Protein AF-A0A397UEL7-F1 (afdb_monomer)

Mean predicted aligned error: 18.17 Å

Radius of gyration: 29.89 Å; Cα contacts (8 Å, |Δi|>4): 246; chains: 1; bounding box: 76×55×69 Å

Structure (mmCIF, N/CA/C/O backbone):
data_AF-A0A397UEL7-F1
#
_entry.id   AF-A0A397UEL7-F1
#
loop_
_atom_site.group_PDB
_atom_site.id
_atom_site.type_symbol
_atom_site.label_atom_id
_atom_site.label_alt_id
_atom_site.label_comp_id
_atom_site.label_asym_id
_atom_site.label_entity_id
_atom_site.label_seq_id
_atom_site.pdbx_PDB_ins_code
_atom_site.Cartn_x
_atom_site.Cartn_y
_atom_site.Cartn_z
_atom_site.occupancy
_atom_site.B_iso_or_equiv
_atom_site.auth_seq_id
_atom_site.auth_comp_id
_atom_site.auth_asym_id
_atom_site.auth_atom_id
_atom_site.pdbx_PDB_model_num
ATOM 1 N N . MET A 1 1 ? -36.908 32.212 -8.612 1.00 53.31 1 MET A N 1
ATOM 2 C CA . MET A 1 1 ? -36.584 32.272 -7.166 1.00 53.31 1 MET A CA 1
ATOM 3 C C . MET A 1 1 ? -37.363 31.170 -6.455 1.00 53.31 1 MET A C 1
ATOM 5 O O . MET A 1 1 ? -38.475 30.898 -6.882 1.00 53.31 1 MET A O 1
ATOM 9 N N . SER A 1 2 ? -36.790 30.491 -5.453 1.00 69.12 2 SER A N 1
ATOM 10 C CA . SER A 1 2 ? -37.386 29.275 -4.862 1.00 69.12 2 SER A CA 1
ATOM 11 C C . SER A 1 2 ? -38.625 29.588 -4.007 1.00 69.12 2 SER A C 1
ATOM 13 O O . SER A 1 2 ? -38.490 30.018 -2.863 1.00 69.12 2 SER A O 1
ATOM 15 N N . ALA A 1 3 ? -39.825 29.363 -4.553 1.00 80.75 3 ALA A N 1
ATOM 16 C CA . ALA A 1 3 ? -41.094 29.542 -3.837 1.00 80.75 3 ALA A CA 1
ATOM 17 C C . ALA A 1 3 ? -41.226 28.604 -2.620 1.00 80.75 3 ALA A C 1
ATOM 19 O O . ALA A 1 3 ? -41.819 28.971 -1.612 1.00 80.75 3 ALA A O 1
ATOM 20 N N . ILE A 1 4 ? -40.619 27.415 -2.692 1.00 83.81 4 ILE A N 1
ATOM 21 C CA . ILE A 1 4 ? -40.612 26.406 -1.621 1.00 83.81 4 ILE A CA 1
ATOM 22 C C . ILE A 1 4 ? -39.905 26.944 -0.371 1.00 83.81 4 ILE A C 1
ATOM 24 O O . ILE A 1 4 ? -40.403 26.812 0.740 1.00 83.81 4 ILE A O 1
ATOM 28 N N . THR A 1 5 ? -38.767 27.616 -0.555 1.00 86.31 5 THR A N 1
ATOM 29 C CA . THR A 1 5 ? -37.969 28.177 0.544 1.00 86.31 5 THR A CA 1
ATOM 30 C C . THR A 1 5 ? -38.734 29.253 1.308 1.00 86.31 5 THR A C 1
ATOM 32 O O . THR A 1 5 ? -38.705 29.264 2.532 1.00 86.31 5 THR A O 1
ATOM 35 N N . THR A 1 6 ? -39.436 30.139 0.599 1.00 87.38 6 THR A N 1
ATOM 36 C CA . THR A 1 6 ? -40.240 31.194 1.229 1.00 87.38 6 THR A CA 1
ATOM 37 C C . THR A 1 6 ? -41.432 30.610 1.988 1.00 87.38 6 THR A C 1
ATOM 39 O O . THR A 1 6 ? -41.650 31.002 3.128 1.00 87.38 6 THR A O 1
ATOM 42 N N . LYS A 1 7 ? -42.107 29.592 1.436 1.00 89.44 7 LYS A N 1
ATOM 43 C CA . LYS A 1 7 ? -43.200 28.893 2.131 1.00 89.44 7 LYS A CA 1
ATOM 44 C C . LYS A 1 7 ? -42.759 28.248 3.445 1.00 89.44 7 LYS A C 1
ATOM 46 O O . LYS A 1 7 ? -43.476 28.358 4.428 1.00 89.44 7 LYS A O 1
ATOM 51 N N . ILE A 1 8 ? -41.596 27.591 3.476 1.00 88.06 8 ILE A N 1
ATOM 52 C CA . ILE A 1 8 ? -41.073 26.974 4.709 1.00 88.06 8 ILE A CA 1
ATOM 53 C C . ILE A 1 8 ? -40.752 28.054 5.752 1.00 88.06 8 ILE A C 1
ATOM 55 O O . ILE A 1 8 ? -41.093 27.907 6.922 1.00 88.06 8 ILE A O 1
ATOM 59 N N . VAL A 1 9 ? -40.134 29.159 5.327 1.00 89.06 9 VAL A N 1
ATOM 60 C CA . VAL A 1 9 ? -39.790 30.276 6.218 1.00 89.06 9 VAL A CA 1
ATOM 61 C C . VAL A 1 9 ? -41.036 30.921 6.824 1.00 89.06 9 VAL A C 1
ATOM 63 O O . VAL A 1 9 ? -41.053 31.165 8.025 1.00 89.06 9 VAL A O 1
ATOM 66 N N . GLU A 1 10 ? -42.084 31.145 6.032 1.00 88.50 10 GLU A N 1
ATOM 67 C CA . GLU A 1 10 ? -43.359 31.690 6.514 1.00 88.50 10 GLU A CA 1
ATOM 68 C C . GLU A 1 10 ? -44.107 30.690 7.405 1.00 88.50 10 GLU A C 1
ATOM 70 O O . GLU A 1 10 ? -44.559 31.056 8.485 1.00 88.50 10 GLU A O 1
ATOM 75 N N . LYS A 1 11 ? -44.168 29.410 7.008 1.00 90.56 11 LYS A N 1
ATOM 76 C CA . LYS A 1 11 ? -44.830 28.332 7.767 1.00 90.56 11 LYS A CA 1
ATOM 77 C C . LYS A 1 11 ? -44.303 28.220 9.200 1.00 90.56 11 LYS A C 1
ATOM 79 O O . LYS A 1 11 ? -45.089 27.999 10.115 1.00 90.56 11 LYS A O 1
ATOM 84 N N . TYR A 1 12 ? -42.993 28.373 9.387 1.00 87.44 12 TYR A N 1
ATOM 85 C CA . TYR A 1 12 ? -42.337 28.237 10.691 1.00 87.44 12 TYR A CA 1
ATOM 86 C C . TYR A 1 12 ? -41.888 29.578 11.298 1.00 87.44 12 TYR A C 1
ATOM 88 O O . TYR A 1 12 ? -41.149 29.583 12.279 1.00 87.44 12 TYR A O 1
ATOM 96 N N . ASN A 1 13 ? -42.319 30.717 10.736 1.00 87.50 13 ASN A N 1
ATOM 97 C CA . ASN A 1 13 ? -41.930 32.066 11.174 1.00 87.50 13 ASN A CA 1
ATOM 98 C C . ASN A 1 13 ? -40.408 32.248 11.358 1.00 87.50 13 ASN A C 1
ATOM 100 O O . ASN A 1 13 ? -39.944 32.897 12.301 1.00 87.50 13 ASN A O 1
ATOM 104 N N . LEU A 1 14 ? -39.613 31.666 10.457 1.00 90.00 14 LEU A N 1
ATOM 105 C CA . LEU A 1 14 ? -38.156 31.704 10.547 1.00 90.00 14 LEU A CA 1
ATOM 106 C C . LEU A 1 14 ? -37.645 33.113 10.241 1.00 90.00 14 LEU A C 1
ATOM 108 O O . LEU A 1 14 ? -38.051 33.756 9.274 1.00 90.00 14 LEU A O 1
ATOM 112 N N . SER A 1 15 ? -36.692 33.586 11.037 1.00 86.69 15 SER A N 1
ATOM 113 C CA . SER A 1 15 ? -36.114 34.921 10.881 1.00 86.69 15 SER A CA 1
ATOM 114 C C . SER A 1 15 ? -34.595 34.876 10.937 1.00 86.69 15 SER A C 1
ATOM 116 O O . SER A 1 15 ? -34.016 34.065 11.659 1.00 86.69 15 SER A O 1
ATOM 118 N N . SER A 1 16 ? -33.936 35.811 10.250 1.00 85.38 16 SER A N 1
ATOM 119 C CA . SER A 1 16 ? -32.483 35.996 10.334 1.00 85.38 16 SER A CA 1
ATOM 120 C C . SER A 1 16 ? -31.997 36.394 11.733 1.00 85.38 16 SER A C 1
ATOM 122 O O . SER A 1 16 ? -30.805 36.300 12.011 1.00 85.38 16 SER A O 1
ATOM 124 N N . LYS A 1 17 ? -32.907 36.789 12.635 1.00 82.31 17 LYS A N 1
ATOM 125 C CA . LYS A 1 17 ? -32.610 37.056 14.050 1.00 82.31 17 LYS A CA 1
ATOM 126 C C . LYS A 1 17 ? -32.547 35.793 14.924 1.00 82.31 17 LYS A C 1
ATOM 128 O O . LYS A 1 17 ? -32.080 35.889 16.053 1.00 82.31 17 LYS A O 1
ATOM 133 N N . MET A 1 18 ? -33.018 34.638 14.443 1.00 83.69 18 MET A N 1
ATOM 134 C CA . MET A 1 18 ? -33.002 33.388 15.215 1.00 83.69 18 MET A CA 1
ATOM 135 C C . MET A 1 18 ? -31.588 32.811 15.351 1.00 83.69 18 MET A C 1
ATOM 137 O O . MET A 1 18 ? -30.758 32.910 14.440 1.00 83.69 18 MET A O 1
ATOM 141 N N . GLY A 1 19 ? -31.332 32.170 16.492 1.00 80.31 19 GLY A N 1
ATOM 142 C CA . GLY A 1 19 ? -30.073 31.488 16.759 1.00 80.31 19 GLY A CA 1
ATOM 143 C C . GLY A 1 19 ? -29.862 30.283 15.841 1.00 80.31 19 GLY A C 1
ATOM 144 O O . GLY A 1 19 ? -30.804 29.640 15.381 1.00 80.31 19 GLY A O 1
ATOM 145 N N . ILE A 1 20 ? -28.597 29.946 15.587 1.00 76.94 20 ILE A N 1
ATOM 146 C CA . ILE A 1 20 ? -28.224 28.812 14.727 1.00 76.94 20 ILE A CA 1
ATOM 147 C C . ILE A 1 20 ? -28.778 27.479 15.265 1.00 76.94 20 ILE A C 1
ATOM 149 O O . ILE A 1 20 ? -29.204 26.633 14.481 1.00 76.94 20 ILE A O 1
ATOM 153 N N . SER A 1 21 ? -28.798 27.305 16.591 1.00 76.69 21 SER A N 1
ATOM 154 C CA . SER A 1 21 ? -29.325 26.098 17.241 1.00 76.69 21 SER A CA 1
ATOM 155 C C . SER A 1 21 ? -30.816 25.903 16.959 1.00 76.69 21 SER A C 1
ATOM 157 O O . SER A 1 21 ? -31.225 24.804 16.592 1.00 76.69 21 SER A O 1
ATOM 159 N N . ASP A 1 22 ? -31.607 26.972 17.042 1.00 77.81 22 ASP A N 1
ATOM 160 C CA . ASP A 1 22 ? -33.054 26.923 16.801 1.00 77.81 22 ASP A CA 1
ATOM 161 C C . ASP A 1 22 ? -33.351 26.654 15.323 1.00 77.81 22 ASP 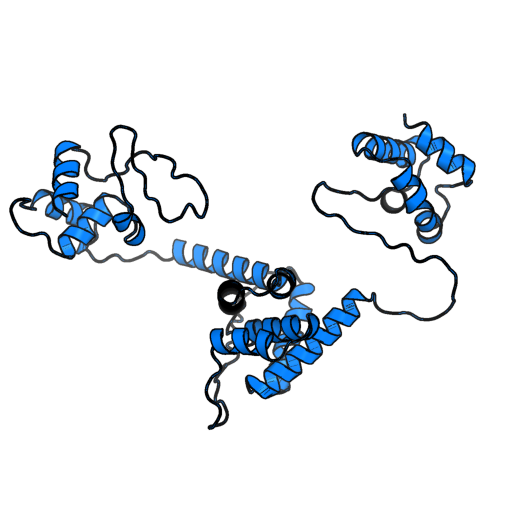A C 1
ATOM 163 O O . ASP A 1 22 ? -34.201 25.836 14.981 1.00 77.81 22 ASP A O 1
ATOM 167 N N . LEU A 1 23 ? -32.576 27.272 14.425 1.00 81.19 23 LEU A N 1
ATOM 168 C CA . LEU A 1 23 ? -32.692 27.043 12.984 1.00 81.19 23 LEU A CA 1
ATOM 169 C C . LEU A 1 23 ? -32.298 25.614 12.582 1.00 81.19 23 LEU A C 1
ATOM 171 O O . LEU A 1 23 ? -32.863 25.073 11.633 1.00 81.19 23 LEU A O 1
ATOM 175 N N . SER A 1 24 ? -31.369 24.978 13.302 1.00 80.81 24 SER A N 1
ATOM 176 C CA . SER A 1 24 ? -30.897 23.625 12.977 1.00 80.81 24 SER A CA 1
ATOM 177 C C . SER A 1 24 ? -31.995 22.559 13.031 1.00 80.81 24 SER A C 1
ATOM 179 O O . SER A 1 24 ? -31.919 21.578 12.288 1.00 80.81 24 SER A O 1
ATOM 181 N N . GLN A 1 25 ? -33.050 22.783 13.818 1.00 82.25 25 GLN A N 1
ATOM 182 C CA . GLN A 1 25 ? -34.187 21.867 13.944 1.00 82.25 25 GLN A CA 1
ATOM 183 C C . GLN A 1 25 ? -34.994 21.748 12.641 1.00 82.25 25 GLN A C 1
ATOM 185 O O . GLN A 1 25 ? -35.571 20.702 12.366 1.00 82.25 25 GLN A O 1
ATOM 190 N N . TYR A 1 26 ? -34.966 22.774 11.785 1.00 83.81 26 TYR A N 1
ATOM 191 C CA . TYR A 1 26 ? -35.721 22.807 10.526 1.00 83.81 26 TYR A CA 1
ATOM 192 C C . TYR A 1 26 ? -34.930 22.276 9.325 1.00 83.81 26 TYR A C 1
ATOM 194 O O . TYR A 1 26 ? -35.437 22.255 8.204 1.00 83.81 26 TYR A O 1
ATOM 202 N N . THR A 1 27 ? -33.687 21.832 9.536 1.00 83.56 27 THR A N 1
ATOM 203 C CA . THR A 1 27 ? -32.800 21.350 8.465 1.00 83.56 27 THR A CA 1
ATOM 204 C C . THR A 1 27 ? -33.427 20.201 7.672 1.00 83.56 27 THR A C 1
ATOM 206 O O . THR A 1 27 ? -33.357 20.192 6.442 1.00 83.56 27 THR A O 1
ATOM 209 N N . SER A 1 28 ? -34.068 19.250 8.357 1.00 79.75 28 SER A N 1
ATOM 210 C CA . SER A 1 28 ? -34.698 18.089 7.716 1.00 79.75 28 SER A CA 1
ATOM 211 C C . SER A 1 28 ? -35.827 18.498 6.767 1.00 79.75 28 SER A C 1
ATOM 213 O O . SER A 1 28 ? -35.863 18.020 5.638 1.00 79.75 28 SER A O 1
ATOM 215 N N . GLU A 1 29 ? -36.661 19.471 7.151 1.00 83.31 29 GLU A N 1
ATOM 216 C CA . GLU A 1 29 ? -37.753 19.971 6.302 1.00 83.31 29 GLU A CA 1
ATOM 217 C C . GLU A 1 29 ? -37.217 20.567 4.987 1.00 83.31 29 GLU A C 1
ATOM 219 O O . GLU A 1 29 ? -37.770 20.337 3.907 1.00 83.31 29 GLU A O 1
ATOM 224 N N . PHE A 1 30 ? -36.109 21.315 5.046 1.00 85.00 30 PHE A N 1
ATOM 225 C CA . PHE A 1 30 ? -35.471 21.844 3.840 1.00 85.00 30 PHE A CA 1
ATOM 226 C C . PHE A 1 30 ? -34.879 20.734 2.967 1.00 85.00 30 PHE A C 1
ATOM 228 O O . PHE A 1 30 ? -34.955 20.837 1.743 1.00 85.00 30 PHE A O 1
ATOM 235 N N . LEU A 1 31 ? -34.293 19.690 3.559 1.00 81.62 31 LEU A N 1
ATOM 236 C CA . LEU A 1 31 ? -33.699 18.577 2.814 1.00 81.62 31 LEU A CA 1
ATOM 237 C C . LEU A 1 31 ? -34.753 17.697 2.132 1.00 81.62 31 LEU A C 1
ATOM 239 O O . LEU A 1 31 ? -34.559 17.326 0.976 1.00 81.62 31 LEU A O 1
ATOM 243 N N . GLU A 1 32 ? -35.876 17.425 2.796 1.00 81.62 32 GLU A N 1
ATOM 244 C CA . GLU A 1 32 ? -36.988 16.655 2.225 1.00 81.62 32 GLU A CA 1
ATOM 245 C C . GLU A 1 32 ? -37.633 17.378 1.035 1.00 81.62 32 GLU A C 1
ATOM 247 O O . GLU A 1 32 ? -37.919 16.769 0.004 1.00 81.62 32 GLU A O 1
ATOM 252 N N . ASN A 1 33 ? -37.792 18.702 1.129 1.00 80.62 33 ASN A N 1
ATOM 253 C CA . ASN A 1 33 ? -38.421 19.499 0.074 1.00 8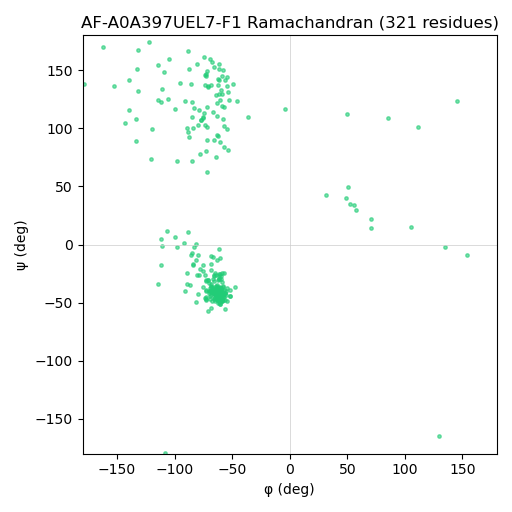0.62 33 ASN A CA 1
ATOM 254 C C . ASN A 1 33 ? -37.459 19.909 -1.063 1.00 80.62 33 ASN A C 1
ATOM 256 O O . ASN A 1 33 ? -37.906 20.319 -2.140 1.00 80.62 33 ASN A O 1
ATOM 260 N N . LEU A 1 34 ? -36.137 19.829 -0.856 1.00 81.38 34 LEU A N 1
ATOM 261 C CA . LEU A 1 34 ? -35.111 20.260 -1.816 1.00 81.38 34 LEU A CA 1
ATOM 262 C C . LEU A 1 34 ? -34.186 19.099 -2.212 1.00 81.38 34 LEU A C 1
ATOM 264 O O . LEU A 1 34 ? -33.005 19.058 -1.863 1.00 81.38 34 LEU A O 1
ATOM 268 N N . THR A 1 35 ? -34.717 18.186 -3.021 1.00 72.62 35 THR A N 1
ATOM 269 C CA . THR A 1 35 ? -34.007 16.978 -3.476 1.00 72.62 35 THR A CA 1
ATOM 270 C C . THR A 1 35 ? -32.878 17.252 -4.485 1.00 72.62 35 THR A C 1
ATOM 272 O O . THR A 1 35 ? -31.859 16.563 -4.483 1.00 72.62 35 THR A O 1
ATOM 275 N N . ASP A 1 36 ? -32.997 18.294 -5.314 1.00 77.81 36 ASP A N 1
ATOM 276 C CA . ASP A 1 36 ? -32.026 18.643 -6.368 1.00 77.81 36 ASP A CA 1
ATOM 277 C C . ASP A 1 36 ? -31.004 19.706 -5.909 1.00 77.81 36 ASP A C 1
ATOM 279 O O . ASP A 1 36 ? -31.352 20.704 -5.272 1.00 77.81 36 ASP A O 1
ATOM 283 N N . ASP A 1 37 ? -29.732 19.534 -6.285 1.00 78.06 37 ASP A N 1
ATOM 284 C CA . ASP A 1 37 ? -28.633 20.450 -5.959 1.00 78.06 37 ASP A CA 1
ATOM 285 C C . ASP A 1 37 ? -28.832 21.846 -6.569 1.00 78.06 37 ASP A C 1
ATOM 287 O O . ASP A 1 37 ? -28.545 22.858 -5.923 1.00 78.06 37 ASP A O 1
ATOM 291 N N . LYS A 1 38 ? -29.421 21.938 -7.773 1.00 81.81 38 LYS A N 1
A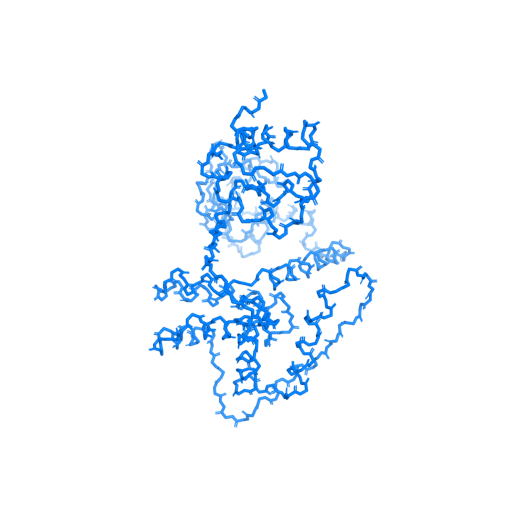TOM 292 C CA . LYS A 1 38 ? -29.770 23.241 -8.369 1.00 81.81 38 LYS A CA 1
ATOM 293 C C . LYS A 1 38 ? -30.824 23.968 -7.533 1.00 81.81 38 LYS A C 1
ATOM 295 O O . LYS A 1 38 ? -30.682 25.167 -7.277 1.00 81.81 38 LYS A O 1
ATOM 300 N N . LYS A 1 39 ? -31.843 23.245 -7.051 1.00 83.81 39 LYS A N 1
ATOM 301 C CA . LYS A 1 39 ? -32.884 23.788 -6.162 1.00 83.81 39 LYS A CA 1
ATOM 302 C C . LYS A 1 39 ? -32.302 24.207 -4.813 1.00 83.81 39 LYS A C 1
ATOM 304 O O . LYS A 1 39 ? -32.611 25.301 -4.344 1.00 83.81 39 LYS A O 1
ATOM 309 N N . ARG A 1 40 ? -31.394 23.412 -4.233 1.00 84.62 40 ARG A N 1
ATOM 310 C CA . ARG A 1 40 ? -30.671 23.760 -2.997 1.00 84.62 40 ARG A CA 1
ATOM 311 C C . ARG A 1 40 ? -29.836 25.027 -3.165 1.00 84.62 40 ARG A C 1
ATOM 313 O O . ARG A 1 40 ? -29.949 25.939 -2.351 1.00 84.62 40 ARG A O 1
ATOM 320 N N . ASN A 1 41 ? -29.071 25.156 -4.247 1.00 86.62 41 ASN A N 1
ATOM 321 C CA . ASN A 1 41 ? -28.286 26.366 -4.514 1.00 86.62 41 ASN A CA 1
ATOM 322 C C . ASN A 1 41 ? -29.172 27.606 -4.716 1.00 86.62 41 ASN A C 1
ATOM 324 O O . ASN A 1 41 ? -28.853 28.686 -4.212 1.00 86.62 41 ASN A O 1
ATOM 328 N N . GLN A 1 42 ? -30.316 27.460 -5.390 1.00 88.06 42 GLN A N 1
ATOM 329 C CA . GLN A 1 42 ? -31.280 28.549 -5.544 1.00 88.06 42 GLN A CA 1
ATOM 330 C C . GLN A 1 42 ? -31.937 28.939 -4.209 1.00 88.06 42 GLN A C 1
ATOM 332 O O . GLN A 1 42 ? -32.107 30.128 -3.935 1.00 88.06 42 GLN A O 1
ATOM 337 N N . ALA A 1 43 ? -32.270 27.962 -3.366 1.00 89.44 43 ALA A N 1
ATOM 338 C CA . ALA A 1 43 ? -32.800 28.176 -2.023 1.00 89.44 43 ALA A CA 1
ATOM 339 C C . ALA A 1 43 ? -31.790 28.896 -1.116 1.00 89.44 43 ALA A C 1
ATOM 341 O O . ALA A 1 43 ? -32.145 29.868 -0.454 1.00 89.44 43 ALA A O 1
ATOM 342 N N . ARG A 1 44 ? -30.510 28.501 -1.163 1.00 90.38 44 ARG A N 1
ATOM 343 C CA . ARG A 1 44 ? -29.420 29.168 -0.430 1.00 90.38 44 ARG A CA 1
ATOM 344 C C . ARG A 1 44 ? -29.271 30.635 -0.826 1.00 90.38 44 ARG A C 1
ATOM 346 O O . ARG A 1 44 ? -29.153 31.485 0.052 1.00 90.38 44 ARG A O 1
ATOM 353 N N . ARG A 1 45 ? -29.316 30.940 -2.130 1.00 89.50 45 ARG A N 1
ATOM 354 C CA . ARG A 1 45 ? -29.322 32.331 -2.620 1.00 89.50 45 ARG A CA 1
ATOM 355 C C . ARG A 1 45 ? -30.552 33.085 -2.125 1.00 89.50 45 ARG A C 1
ATOM 357 O O . ARG A 1 45 ? -30.432 34.215 -1.677 1.00 89.50 45 ARG A O 1
ATOM 364 N N . ARG A 1 46 ? -31.733 32.455 -2.118 1.00 89.50 46 ARG A N 1
ATOM 365 C CA . ARG A 1 46 ? -32.956 33.108 -1.625 1.00 89.50 46 ARG A CA 1
ATOM 366 C C . ARG A 1 46 ? -32.898 33.417 -0.126 1.00 89.50 46 ARG A C 1
ATOM 368 O O . ARG A 1 46 ? -33.307 34.510 0.254 1.00 89.50 46 ARG A O 1
ATOM 375 N N . LEU A 1 47 ? -32.379 32.506 0.698 1.00 90.12 47 LEU A N 1
ATOM 376 C CA . LEU A 1 47 ? -32.208 32.739 2.136 1.00 90.12 47 LEU A CA 1
ATOM 377 C C . LEU A 1 47 ? -31.204 33.866 2.411 1.00 90.12 47 LEU A C 1
ATOM 379 O O . LEU A 1 47 ? -31.483 34.740 3.226 1.00 90.12 47 LEU A O 1
ATOM 383 N N . ARG A 1 48 ? -30.072 33.879 1.699 1.00 90.44 48 ARG A N 1
ATOM 384 C CA . ARG A 1 48 ? -29.028 34.897 1.870 1.00 90.44 48 ARG A CA 1
ATOM 385 C C . ARG A 1 48 ? -29.458 36.264 1.343 1.00 90.44 48 ARG A C 1
ATOM 387 O O . ARG A 1 48 ? -29.474 37.237 2.086 1.00 90.44 48 ARG A O 1
ATOM 394 N N . ASP A 1 49 ? -29.826 36.322 0.071 1.00 86.44 49 ASP A N 1
ATOM 395 C CA . ASP A 1 49 ? -29.977 37.584 -0.653 1.00 86.44 49 ASP A CA 1
ATOM 396 C C . ASP A 1 49 ? -31.402 38.137 -0.506 1.00 86.44 49 ASP A C 1
ATOM 398 O O . ASP A 1 49 ? -31.611 39.345 -0.447 1.00 86.44 49 ASP A O 1
ATOM 402 N N . GLY A 1 50 ? -32.401 37.250 -0.428 1.00 86.31 50 GLY A N 1
ATOM 403 C CA . GLY A 1 50 ? -33.812 37.629 -0.333 1.00 86.31 50 GLY A CA 1
ATOM 404 C C . GLY A 1 50 ? -34.325 37.790 1.095 1.00 86.31 50 GLY A C 1
ATOM 405 O O . GLY A 1 50 ? -35.102 38.701 1.358 1.00 86.31 50 GLY A O 1
ATOM 406 N N . LEU A 1 51 ? -33.911 36.903 2.004 1.00 86.50 51 LEU A N 1
ATOM 407 C CA . LEU A 1 51 ? -34.411 36.844 3.385 1.00 86.50 51 LEU A CA 1
ATOM 408 C C . LEU A 1 51 ? -33.355 37.245 4.431 1.00 86.50 51 LEU A C 1
ATOM 410 O O . LEU A 1 51 ? -33.623 37.197 5.628 1.00 86.50 51 LEU A O 1
ATOM 414 N N . LYS A 1 52 ? -32.175 37.688 3.976 1.00 90.44 52 LYS A N 1
ATOM 415 C CA . LYS A 1 52 ? -31.095 38.261 4.795 1.00 90.44 52 LYS A CA 1
ATOM 416 C C . LYS A 1 52 ? -30.574 37.343 5.911 1.00 90.44 52 LYS A C 1
ATOM 418 O O . LYS A 1 52 ? -30.122 37.833 6.943 1.00 90.44 52 LYS A O 1
ATOM 423 N N . PHE A 1 53 ? -30.620 36.025 5.722 1.00 89.50 53 PHE A N 1
ATOM 424 C CA . PHE A 1 53 ? -29.962 35.072 6.622 1.00 89.50 53 PHE A CA 1
ATOM 425 C C . PHE A 1 53 ? -28.440 35.097 6.426 1.00 89.50 53 PHE A C 1
ATOM 427 O O . PHE A 1 53 ? -27.942 35.254 5.307 1.00 89.50 53 PHE A O 1
ATOM 434 N N . SER A 1 54 ? -27.689 34.891 7.509 1.00 88.38 54 SER A N 1
ATOM 435 C CA . SER A 1 54 ? -26.229 34.809 7.461 1.00 88.38 54 SER A CA 1
ATOM 436 C C . SER A 1 54 ? -25.763 33.554 6.716 1.00 88.38 54 SER A C 1
ATOM 438 O O . SER A 1 54 ? -26.470 32.549 6.620 1.00 88.38 54 SER A O 1
ATOM 440 N N . SER A 1 55 ? -24.534 33.570 6.194 1.00 83.50 55 SER A N 1
ATOM 441 C CA . SER A 1 55 ? -23.975 32.400 5.501 1.00 83.50 55 SER A CA 1
ATOM 442 C C . SER A 1 55 ? -23.898 31.150 6.386 1.00 83.50 55 SER A C 1
ATOM 444 O O . SER A 1 55 ? -24.022 30.041 5.863 1.00 83.50 55 SER A O 1
ATOM 446 N N . GLU A 1 56 ? -23.736 31.327 7.697 1.00 80.44 56 GLU A N 1
ATOM 447 C CA . GLU A 1 56 ? -23.712 30.245 8.684 1.00 80.44 56 GLU A CA 1
ATOM 448 C C . GLU A 1 56 ? -25.112 29.669 8.909 1.00 80.44 56 GLU A C 1
ATOM 450 O O . GLU A 1 56 ? -25.295 28.457 8.806 1.00 80.44 56 GLU A O 1
ATOM 455 N N . GLN A 1 57 ? -26.121 30.530 9.084 1.00 85.44 57 GLN A N 1
ATOM 456 C CA . GLN A 1 57 ? -27.525 30.117 9.197 1.00 85.44 57 GLN A CA 1
ATOM 457 C C . GLN A 1 57 ? -27.987 29.361 7.943 1.00 85.44 57 GLN A C 1
ATOM 459 O O . GLN A 1 57 ? -28.607 28.303 8.036 1.00 85.44 57 GLN A O 1
ATOM 464 N N . VAL A 1 58 ? -27.615 29.847 6.754 1.00 87.31 58 VAL A N 1
ATOM 465 C CA . VAL A 1 58 ? -27.901 29.166 5.481 1.00 87.31 58 VAL A CA 1
ATOM 466 C C . VAL A 1 58 ? -27.178 27.822 5.381 1.00 87.31 58 VAL A C 1
ATOM 468 O O . VAL A 1 58 ? -27.719 26.874 4.816 1.00 87.31 58 VAL A O 1
ATOM 471 N N . GLY A 1 59 ? -25.950 27.728 5.897 1.00 82.31 59 GLY A N 1
ATOM 472 C CA . GLY A 1 59 ? -25.180 26.484 5.925 1.00 82.31 59 GLY A CA 1
ATOM 473 C C . GLY A 1 59 ? -25.789 25.415 6.829 1.00 82.31 59 GLY A C 1
ATOM 474 O O . GLY A 1 59 ? -25.637 24.232 6.534 1.00 82.31 59 GLY A O 1
ATOM 475 N N . VAL A 1 60 ? -26.493 25.838 7.878 1.00 84.50 60 VAL A N 1
ATOM 476 C CA . VAL A 1 60 ? -27.190 24.958 8.817 1.00 84.50 60 VAL A CA 1
ATOM 477 C C . VAL A 1 60 ? -28.535 24.517 8.253 1.00 84.50 60 VAL A C 1
ATOM 479 O O . VAL A 1 60 ? -28.758 23.319 8.152 1.00 84.50 60 VAL A O 1
ATOM 482 N N . LEU A 1 61 ? -29.362 25.449 7.766 1.00 86.00 61 LEU A N 1
ATOM 483 C CA . LEU A 1 61 ? -30.663 25.130 7.161 1.00 86.00 61 LEU A CA 1
ATOM 484 C C . LEU A 1 61 ? -30.542 24.282 5.889 1.00 86.00 61 L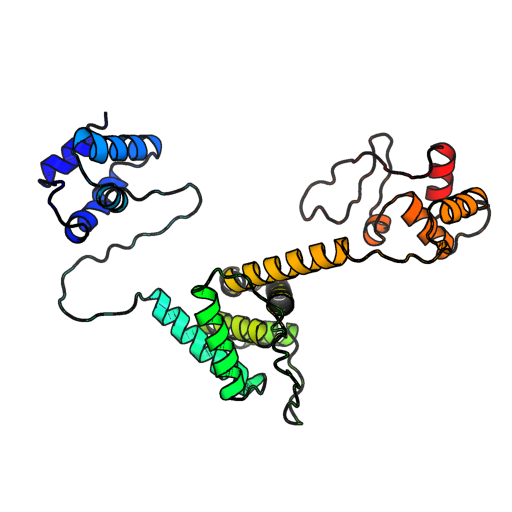EU A C 1
ATOM 486 O O . LEU A 1 61 ? -31.363 23.406 5.642 1.00 86.00 61 LEU A O 1
ATOM 490 N N . ILE A 1 62 ? -29.533 24.552 5.055 1.00 87.62 62 ILE A N 1
ATOM 491 C CA . ILE A 1 62 ? -29.295 23.819 3.807 1.00 87.62 62 ILE A CA 1
ATOM 492 C C . ILE A 1 62 ? -27.807 23.463 3.728 1.00 87.62 62 ILE A C 1
ATOM 494 O O . ILE A 1 62 ? -27.026 24.231 3.162 1.00 87.62 62 ILE A O 1
ATOM 498 N N . PRO A 1 63 ? -27.372 22.311 4.263 1.00 79.62 63 PRO A N 1
ATOM 499 C CA . PRO A 1 63 ? -25.980 21.877 4.193 1.00 79.62 63 PRO A CA 1
ATOM 500 C C . PRO A 1 63 ? -25.500 21.647 2.752 1.00 79.62 63 PRO A C 1
ATOM 502 O O . PRO A 1 63 ? -26.225 21.131 1.900 1.00 79.62 63 PRO A O 1
ATOM 505 N N . ASN A 1 64 ? -24.245 22.003 2.458 1.00 67.19 64 ASN A N 1
ATOM 506 C CA . ASN A 1 64 ? -23.626 21.701 1.164 1.00 67.19 64 ASN A CA 1
ATOM 507 C C . ASN A 1 64 ? -23.297 20.207 1.074 1.00 67.19 64 ASN A C 1
ATOM 509 O O . ASN A 1 64 ? -22.285 19.751 1.609 1.00 67.19 64 ASN A O 1
ATOM 513 N N . GLN A 1 65 ? -24.116 19.450 0.351 1.00 61.78 65 GLN A N 1
ATOM 514 C CA . GLN A 1 65 ? -23.780 18.086 -0.035 1.00 61.78 65 GLN A CA 1
ATOM 515 C C . GLN A 1 65 ? -23.002 18.122 -1.354 1.00 61.78 65 GLN A C 1
ATOM 517 O O . GLN A 1 65 ? -23.579 18.133 -2.436 1.00 61.78 65 GLN A O 1
ATOM 522 N N . ARG A 1 66 ? -21.665 18.168 -1.280 1.00 44.94 66 ARG A N 1
ATOM 523 C CA . ARG A 1 66 ? -20.833 17.852 -2.451 1.00 44.94 66 ARG A CA 1
ATOM 524 C C . ARG A 1 66 ? -21.087 16.389 -2.816 1.00 44.94 66 ARG A C 1
ATOM 526 O O . ARG A 1 66 ? -20.873 15.518 -1.974 1.00 44.94 66 ARG A O 1
ATOM 533 N N . SER A 1 67 ? -21.528 16.155 -4.054 1.00 39.31 67 SER A N 1
ATOM 534 C CA . SER A 1 67 ? -21.610 14.838 -4.698 1.00 39.31 67 SER A CA 1
ATOM 535 C C . SER A 1 67 ? -20.423 13.965 -4.276 1.00 39.31 67 SER A C 1
ATOM 537 O O . SER A 1 67 ? -19.283 14.262 -4.637 1.00 39.31 67 SER A O 1
ATOM 539 N N . GLY A 1 68 ? -20.689 12.933 -3.468 1.00 38.25 68 GLY A N 1
ATOM 540 C CA . GLY A 1 68 ? -19.693 11.928 -3.088 1.00 38.25 68 GLY A CA 1
ATOM 541 C C . GLY A 1 68 ? -19.609 11.524 -1.612 1.00 38.25 68 GLY A C 1
ATOM 542 O O . GLY A 1 68 ? -18.810 10.645 -1.307 1.00 38.25 68 GLY A O 1
ATOM 543 N N . LYS A 1 69 ? -20.385 12.096 -0.679 1.00 37.59 69 LYS A N 1
ATOM 544 C CA . LYS A 1 69 ? -20.453 11.578 0.706 1.00 37.59 69 LYS A CA 1
ATOM 545 C C . LYS A 1 69 ? -21.866 11.687 1.276 1.00 37.59 69 LYS A C 1
ATOM 547 O O . LYS A 1 69 ? -22.271 12.765 1.705 1.00 37.59 69 LYS A O 1
ATOM 552 N N . ASN A 1 70 ? -22.572 10.559 1.343 1.00 33.91 70 ASN A N 1
ATOM 553 C CA . ASN A 1 70 ? -23.779 10.410 2.155 1.00 33.91 70 ASN A CA 1
ATOM 554 C C . ASN A 1 70 ? -23.385 10.589 3.628 1.00 33.91 70 ASN A C 1
ATOM 556 O O . ASN A 1 70 ? -22.917 9.657 4.277 1.00 33.91 70 ASN A O 1
ATOM 560 N N . LYS A 1 71 ? -23.506 11.810 4.155 1.00 39.44 71 LYS A N 1
ATOM 561 C CA . LYS A 1 71 ? -23.582 12.021 5.600 1.00 39.44 71 LYS A CA 1
ATOM 562 C C . LYS A 1 71 ? -25.039 11.806 5.984 1.00 39.44 71 LYS A C 1
ATOM 564 O O . LYS A 1 71 ? -25.855 12.697 5.779 1.00 39.44 71 LYS A O 1
ATOM 569 N N . THR A 1 72 ? -25.349 10.632 6.516 1.00 31.11 72 THR A N 1
ATOM 570 C CA . THR A 1 72 ? -26.574 10.392 7.280 1.00 31.11 72 THR A CA 1
ATOM 571 C C . THR A 1 72 ? -26.566 11.367 8.457 1.00 31.11 72 THR A C 1
ATOM 573 O O . THR A 1 72 ? -25.717 11.273 9.346 1.00 31.11 72 THR A O 1
ATOM 576 N N . ILE A 1 73 ? -27.433 12.377 8.410 1.00 33.84 73 ILE A N 1
ATOM 577 C CA . ILE A 1 73 ? -27.697 13.261 9.544 1.00 33.84 73 ILE A CA 1
ATOM 578 C C . ILE A 1 73 ? -28.811 12.569 10.325 1.00 33.84 73 ILE A C 1
ATOM 580 O O . ILE A 1 73 ? -29.972 12.667 9.948 1.00 33.84 73 ILE A O 1
ATOM 584 N N . ASN A 1 74 ? -28.459 11.825 11.373 1.00 34.03 74 ASN A N 1
ATOM 585 C CA . ASN A 1 74 ? -29.452 11.385 12.349 1.00 34.03 74 ASN A CA 1
ATOM 586 C C . ASN A 1 74 ? -29.768 12.591 13.238 1.00 34.03 74 ASN A C 1
ATOM 588 O O . ASN A 1 74 ? -28.922 13.003 14.035 1.00 34.03 74 ASN A O 1
ATOM 592 N N . LEU A 1 75 ? -30.953 13.177 13.065 1.00 33.91 75 LEU A N 1
ATOM 593 C CA . LEU A 1 75 ? -31.523 14.126 14.016 1.00 33.91 75 LEU A CA 1
ATOM 594 C C . LEU A 1 75 ? -32.236 13.290 15.089 1.00 33.91 75 LEU A C 1
ATOM 596 O O . LEU A 1 75 ? -33.224 12.627 14.791 1.00 33.91 75 LEU A O 1
ATOM 600 N N . VAL A 1 76 ? -31.696 13.256 16.309 1.00 35.50 76 VAL A N 1
ATOM 601 C CA . VAL A 1 76 ? -32.401 12.675 17.460 1.00 35.50 76 VAL A CA 1
ATOM 602 C C . VAL A 1 76 ? -33.337 13.747 18.006 1.00 35.50 76 VAL A C 1
ATOM 604 O O . VAL A 1 76 ? -32.898 14.822 18.413 1.00 35.50 76 VAL A O 1
ATOM 607 N N . GLU A 1 77 ? -34.626 13.445 17.951 1.00 33.47 77 GLU A N 1
ATOM 608 C CA . GLU A 1 77 ? -35.728 14.210 18.521 1.00 33.47 77 GLU A CA 1
ATOM 609 C C . GLU A 1 77 ? -35.745 14.050 20.054 1.00 33.47 77 GLU A C 1
ATOM 611 O O . GLU A 1 77 ? -35.575 12.944 20.564 1.00 33.47 77 GLU A O 1
ATOM 616 N N . GLY A 1 78 ? -35.973 15.145 20.791 1.00 30.09 78 GLY A N 1
ATOM 617 C CA . GLY A 1 78 ? -36.469 15.085 22.173 1.00 30.09 78 GLY A CA 1
ATOM 618 C C . GLY A 1 78 ? -35.513 15.519 23.293 1.00 30.09 78 GLY A C 1
ATOM 619 O O . GLY A 1 78 ? -34.671 14.763 23.761 1.00 30.09 78 GLY A O 1
ATOM 620 N N . ASN A 1 79 ? -35.736 16.751 23.760 1.00 40.03 79 ASN A N 1
ATOM 621 C CA . ASN A 1 79 ? -35.408 17.355 25.059 1.00 40.03 79 ASN A CA 1
ATOM 622 C C . ASN A 1 79 ? -34.782 16.462 26.149 1.00 40.03 79 ASN A C 1
ATOM 624 O O . ASN A 1 79 ? -35.491 15.675 26.765 1.00 40.03 79 ASN A O 1
ATOM 628 N N . CYS A 1 80 ? -33.540 16.765 26.553 1.00 28.67 80 CYS A N 1
ATOM 629 C CA . CYS A 1 80 ? -33.121 16.716 27.960 1.00 28.67 80 CYS A CA 1
ATOM 630 C C . CYS A 1 80 ? -31.971 17.691 28.249 1.00 28.67 80 CYS A C 1
ATOM 632 O O . CYS A 1 80 ? -31.019 17.831 27.484 1.00 28.67 80 CYS A O 1
ATOM 634 N N . ARG A 1 81 ? -32.098 18.391 29.379 1.00 36.88 81 ARG A N 1
ATOM 635 C CA . ARG A 1 81 ? -31.073 19.260 29.956 1.00 36.88 81 ARG A CA 1
ATOM 636 C C . ARG A 1 81 ? -29.929 18.407 30.532 1.00 36.88 81 ARG A C 1
ATOM 638 O O . ARG A 1 81 ? -30.180 17.365 31.121 1.00 36.88 81 ARG A O 1
ATOM 645 N N . ILE A 1 82 ? -28.727 18.990 30.485 1.00 33.50 82 ILE A N 1
ATOM 646 C CA . ILE A 1 82 ? -27.478 18.643 31.196 1.00 33.50 82 ILE A CA 1
ATOM 647 C C . ILE A 1 82 ? -26.588 17.573 30.537 1.00 33.50 82 ILE A C 1
ATOM 649 O O . ILE A 1 82 ? -26.867 16.384 30.587 1.00 33.50 82 ILE A O 1
ATOM 653 N N . ALA A 1 83 ? -25.448 18.048 30.018 1.00 29.48 83 ALA A N 1
ATOM 654 C CA . ALA A 1 83 ? -24.074 17.562 30.235 1.00 29.48 83 ALA A CA 1
ATOM 655 C C . ALA A 1 83 ? -23.254 17.719 28.946 1.00 29.48 83 ALA A C 1
ATOM 657 O O . ALA A 1 83 ? -23.615 17.200 27.891 1.00 29.48 83 ALA A O 1
ATOM 658 N N . ILE A 1 84 ? -22.132 18.437 29.039 1.00 44.31 84 ILE A N 1
ATOM 659 C CA . ILE A 1 84 ? -21.148 18.596 27.963 1.00 44.31 84 ILE A CA 1
ATOM 660 C C . ILE A 1 84 ? -20.581 17.206 27.646 1.00 44.31 84 ILE A C 1
ATOM 662 O O . ILE A 1 84 ? -19.650 16.738 28.296 1.00 44.31 84 ILE A O 1
ATOM 666 N N . THR A 1 85 ? -21.163 16.514 26.672 1.00 34.31 85 THR A N 1
ATOM 667 C CA . THR A 1 85 ? -20.675 15.222 26.194 1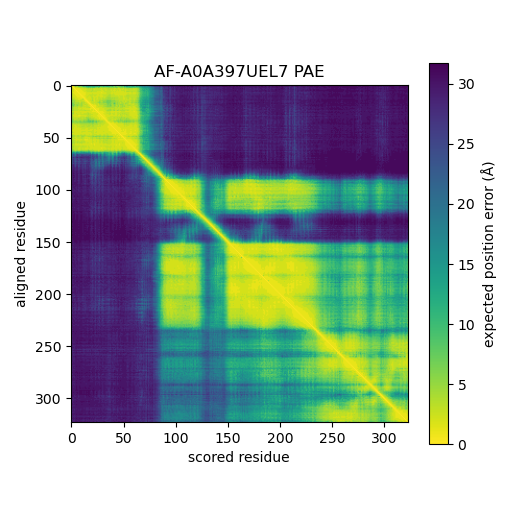.00 34.31 85 THR A CA 1
ATOM 668 C C . THR A 1 85 ? -19.877 15.474 24.923 1.00 34.31 85 THR A C 1
ATOM 670 O O . THR A 1 85 ? -20.387 15.997 23.931 1.00 34.31 85 THR A O 1
ATOM 673 N N . LYS A 1 86 ? -18.574 15.164 24.962 1.00 38.44 86 LYS A N 1
ATOM 674 C CA . LYS A 1 86 ? -17.728 15.155 23.762 1.00 38.44 86 LYS A CA 1
ATOM 675 C C . LYS A 1 86 ? -18.460 14.348 22.667 1.00 38.44 86 LYS A C 1
ATOM 677 O O . LYS A 1 86 ? -19.022 13.299 22.987 1.00 38.44 86 LYS A O 1
ATOM 682 N N . PRO A 1 87 ? -18.473 14.788 21.395 1.00 41.97 87 PRO A N 1
ATOM 683 C CA . PRO A 1 87 ? -19.229 14.108 20.343 1.00 41.97 87 PRO A CA 1
ATOM 684 C C . PRO A 1 87 ? -18.838 12.626 20.258 1.00 41.97 87 PRO A C 1
ATOM 686 O O . PRO A 1 87 ? -17.650 12.315 20.282 1.00 41.97 87 PRO A O 1
ATOM 689 N N . LEU A 1 88 ? -19.812 11.719 20.126 1.00 47.72 88 LEU A N 1
ATOM 690 C CA . LEU A 1 88 ? -19.646 10.254 20.217 1.00 47.72 88 LEU A CA 1
ATOM 691 C C . LEU A 1 88 ? -18.461 9.691 19.399 1.00 47.72 88 LEU A C 1
ATOM 693 O O . LEU A 1 88 ? -17.728 8.833 19.882 1.00 47.72 88 LEU A O 1
ATOM 697 N N . LYS A 1 89 ? -18.189 10.252 18.211 1.00 54.91 89 LYS A N 1
ATOM 698 C CA . LYS A 1 89 ? -17.025 9.891 17.374 1.00 54.91 89 LYS A CA 1
ATOM 699 C C . LYS A 1 89 ? -15.677 10.142 18.059 1.00 54.91 89 LYS A C 1
ATOM 701 O O . LYS A 1 89 ? -14.751 9.359 17.900 1.00 54.91 89 LYS A O 1
ATOM 706 N N . SER A 1 90 ? -15.568 11.211 18.844 1.00 62.69 90 SER A N 1
ATOM 707 C CA . SER A 1 90 ? -14.350 11.520 19.601 1.00 62.69 90 SER A CA 1
ATOM 708 C C . SER A 1 90 ? -14.123 10.553 20.766 1.00 62.69 90 SER A C 1
ATOM 710 O O . SER A 1 90 ? -12.970 10.258 21.073 1.00 62.69 90 SER A O 1
ATOM 712 N N . LEU A 1 91 ? -15.200 10.019 21.358 1.00 71.12 91 LEU A N 1
ATOM 713 C CA . LEU A 1 91 ? -15.130 9.014 22.420 1.00 71.12 91 LEU A CA 1
ATOM 714 C C . LEU A 1 91 ? -14.710 7.651 21.863 1.00 71.12 91 LEU A C 1
ATOM 716 O O . LEU A 1 91 ? -13.827 7.009 22.420 1.00 71.12 91 LEU A O 1
ATOM 720 N N . GLU A 1 92 ? -15.285 7.224 20.737 1.00 74.75 92 GLU A N 1
ATOM 721 C CA . GLU A 1 92 ? -14.872 5.984 20.067 1.00 74.75 92 GLU A CA 1
ATOM 722 C C . GLU A 1 92 ? -13.402 6.030 19.651 1.00 74.75 92 GLU A C 1
ATOM 724 O O . GLU A 1 92 ? -12.658 5.078 19.886 1.00 74.75 92 GLU A O 1
ATOM 729 N N . GLU A 1 93 ? -12.955 7.154 19.089 1.00 79.94 93 GLU A N 1
ATOM 730 C CA . GLU A 1 93 ? -11.546 7.356 18.775 1.00 79.94 93 GLU A CA 1
ATOM 731 C C . GLU A 1 93 ? -10.660 7.365 20.027 1.00 79.94 93 GLU A C 1
ATOM 733 O O . GLU A 1 93 ? -9.549 6.848 19.985 1.00 79.94 93 GLU A O 1
ATOM 738 N N . GLU A 1 94 ? -11.120 7.936 21.143 1.00 82.12 94 GLU A N 1
ATOM 739 C CA . GLU A 1 94 ? -10.393 7.924 22.417 1.00 82.12 94 GLU A CA 1
ATOM 740 C C . GLU A 1 94 ? -10.248 6.494 22.952 1.00 82.12 94 GLU A C 1
ATOM 742 O O . GLU A 1 94 ? -9.140 6.089 23.289 1.00 82.12 94 GLU A O 1
ATOM 747 N N . ILE A 1 95 ? -11.304 5.679 22.886 1.00 84.00 95 ILE A N 1
ATOM 748 C CA . ILE A 1 95 ? -11.254 4.257 23.260 1.00 84.00 95 ILE A CA 1
ATOM 749 C C . ILE A 1 95 ? -10.289 3.478 22.356 1.00 84.00 95 ILE A C 1
ATOM 751 O O . ILE A 1 95 ? -9.502 2.668 22.844 1.00 84.00 95 ILE A O 1
ATOM 755 N N . VAL A 1 96 ? -10.320 3.717 21.041 1.00 87.94 96 VAL A N 1
ATOM 756 C CA . VAL A 1 96 ? -9.374 3.095 20.097 1.00 87.94 96 VAL A CA 1
ATOM 757 C C . VAL A 1 96 ? -7.937 3.494 20.429 1.00 87.94 96 VAL A C 1
ATOM 759 O O . VAL A 1 96 ? -7.056 2.636 20.410 1.00 87.94 96 VAL A O 1
ATOM 762 N N . ARG A 1 97 ? -7.696 4.769 20.759 1.00 87.69 97 ARG A N 1
ATOM 763 C CA . ARG A 1 97 ? -6.371 5.264 21.154 1.00 87.69 97 ARG A CA 1
ATOM 764 C C . ARG A 1 97 ? -5.885 4.590 22.433 1.00 87.69 97 ARG A C 1
ATOM 766 O O . ARG A 1 97 ? -4.781 4.059 22.423 1.00 87.69 97 ARG A O 1
ATOM 773 N N . GLU A 1 98 ? -6.696 4.546 23.488 1.00 86.88 98 GLU A N 1
ATOM 774 C CA . GLU A 1 98 ? -6.316 3.885 24.746 1.00 86.88 98 GLU A CA 1
ATOM 775 C C . GLU A 1 98 ? -6.043 2.393 24.550 1.00 86.88 98 GLU A C 1
ATOM 777 O O . GLU A 1 98 ? -5.059 1.854 25.053 1.00 86.88 98 GLU A O 1
ATOM 782 N N . LYS A 1 99 ? -6.847 1.725 23.723 1.00 88.88 99 LYS A N 1
ATOM 783 C CA . LYS A 1 99 ? -6.613 0.323 23.389 1.00 88.88 99 LYS A CA 1
ATOM 784 C C . LYS A 1 99 ? -5.327 0.117 22.587 1.00 88.88 99 LYS A C 1
ATOM 786 O O . LYS A 1 99 ? -4.586 -0.824 22.850 1.00 88.88 99 LYS A O 1
ATOM 791 N N . ALA A 1 100 ? -5.021 1.011 21.649 1.00 89.50 100 ALA A N 1
ATOM 792 C CA . ALA A 1 100 ? -3.767 0.969 20.904 1.00 89.50 100 ALA A CA 1
ATOM 793 C C . ALA A 1 100 ? -2.546 1.175 21.817 1.00 89.50 100 ALA A C 1
ATOM 795 O O . ALA A 1 100 ? -1.540 0.496 21.627 1.00 89.50 100 ALA A O 1
ATOM 796 N N . LYS A 1 101 ? -2.639 2.040 22.840 1.00 90.62 101 LYS A N 1
ATOM 797 C CA . LYS A 1 101 ? -1.586 2.193 23.860 1.00 90.62 101 LYS A CA 1
ATOM 798 C C . LYS A 1 101 ? -1.311 0.881 24.593 1.00 90.62 101 LYS A C 1
ATOM 800 O O . LYS A 1 101 ? -0.160 0.464 24.668 1.00 90.62 101 LYS A O 1
ATOM 805 N N . GLN A 1 102 ? -2.363 0.202 25.056 1.00 88.75 102 GLN A N 1
ATOM 806 C CA . GLN A 1 102 ? -2.232 -1.096 25.727 1.00 88.75 102 GLN A CA 1
ATOM 807 C C . GLN A 1 102 ? -1.591 -2.145 24.810 1.00 88.75 102 GLN A C 1
ATOM 809 O O . GLN A 1 102 ? -0.737 -2.911 25.244 1.00 88.75 102 GLN A O 1
ATOM 814 N N . ILE A 1 103 ? -1.959 -2.166 23.525 1.00 89.75 103 ILE A N 1
ATOM 815 C CA . ILE A 1 103 ? -1.364 -3.084 22.544 1.00 89.75 103 ILE A CA 1
ATOM 816 C C . ILE A 1 103 ? 0.129 -2.778 22.340 1.00 89.75 103 ILE A C 1
ATOM 818 O O . ILE A 1 103 ? 0.938 -3.705 22.304 1.00 89.75 103 ILE A O 1
ATOM 822 N N . LEU A 1 104 ? 0.510 -1.499 22.239 1.00 87.56 104 LEU A N 1
ATOM 823 C CA . LEU A 1 104 ? 1.912 -1.079 22.112 1.00 87.56 104 LEU A CA 1
ATOM 824 C C . LEU A 1 104 ? 2.762 -1.537 23.303 1.00 87.56 104 LEU A C 1
ATOM 826 O O . LEU A 1 104 ? 3.860 -2.049 23.097 1.00 87.56 104 LEU A O 1
ATOM 830 N N . GLN A 1 105 ? 2.243 -1.416 24.523 1.00 87.62 105 GLN A N 1
ATOM 831 C CA . GLN A 1 105 ? 2.938 -1.874 25.729 1.00 87.62 105 GLN A CA 1
ATOM 832 C C . GLN A 1 105 ? 3.030 -3.400 25.776 1.00 87.62 105 GLN A C 1
ATOM 834 O O . GLN A 1 105 ? 4.119 -3.963 25.845 1.00 87.62 105 GLN A O 1
ATOM 839 N N . ASN A 1 106 ? 1.885 -4.077 25.670 1.00 87.50 106 ASN A N 1
ATOM 840 C CA . ASN A 1 106 ? 1.793 -5.510 25.938 1.00 87.50 106 ASN A CA 1
ATOM 841 C C . ASN A 1 106 ? 2.435 -6.374 24.851 1.00 87.50 106 ASN A C 1
ATOM 843 O O . ASN A 1 106 ? 2.899 -7.469 25.149 1.00 87.50 106 ASN A O 1
ATOM 847 N N . ARG A 1 107 ? 2.423 -5.922 23.590 1.00 85.06 107 ARG A N 1
ATOM 848 C CA . ARG A 1 107 ? 2.885 -6.740 22.455 1.00 85.06 107 ARG A CA 1
ATOM 849 C C . ARG A 1 107 ? 4.118 -6.216 21.759 1.00 85.06 107 ARG A C 1
ATOM 851 O O . ARG A 1 107 ? 4.915 -7.006 21.275 1.00 85.06 107 ARG A O 1
ATOM 858 N N . TYR A 1 108 ? 4.262 -4.900 21.687 1.00 83.50 108 TYR A N 1
ATOM 859 C CA . TYR A 1 108 ? 5.418 -4.294 21.039 1.00 83.50 108 TYR A CA 1
ATOM 860 C C . TYR A 1 108 ? 6.499 -3.874 22.045 1.00 83.50 108 TYR A C 1
ATOM 862 O O . TYR A 1 108 ? 7.551 -3.400 21.627 1.00 83.50 108 TYR A O 1
ATOM 870 N N . GLY A 1 109 ? 6.256 -4.053 23.350 1.00 82.94 109 GLY A N 1
ATOM 871 C CA . GLY A 1 109 ? 7.230 -3.790 24.409 1.00 82.94 109 GLY A CA 1
ATOM 872 C C . GLY A 1 109 ? 7.534 -2.308 24.630 1.00 82.94 109 GLY A C 1
ATOM 873 O O . GLY A 1 109 ? 8.598 -1.984 25.151 1.00 82.94 109 GLY A O 1
ATOM 874 N N . PHE A 1 110 ? 6.642 -1.403 24.218 1.00 82.56 110 PHE A N 1
ATOM 875 C CA . PHE A 1 110 ? 6.849 0.032 24.415 1.00 82.56 110 PHE A CA 1
ATOM 876 C C . PHE A 1 110 ? 6.693 0.393 25.896 1.00 82.56 110 PHE A C 1
ATOM 878 O O . PHE A 1 110 ? 5.730 -0.023 26.541 1.00 82.56 110 PHE A O 1
ATOM 885 N N . SER A 1 111 ? 7.596 1.217 26.430 1.00 86.19 111 SER A N 1
ATOM 886 C CA . SER A 1 111 ? 7.421 1.791 27.768 1.00 86.19 111 SER A CA 1
ATOM 887 C C . SER A 1 111 ? 6.283 2.816 27.788 1.00 86.19 111 SER A C 1
ATOM 889 O O . SER A 1 111 ? 5.898 3.369 26.755 1.00 86.19 111 SER A O 1
ATOM 891 N N . GLU A 1 112 ? 5.742 3.108 28.972 1.00 84.75 112 GLU A N 1
ATOM 892 C CA . GLU A 1 112 ? 4.719 4.147 29.137 1.00 84.75 112 GLU A CA 1
ATOM 893 C C . GLU A 1 112 ? 5.188 5.512 28.609 1.00 84.75 112 GLU A C 1
ATOM 895 O O . GLU A 1 112 ? 4.451 6.169 27.872 1.00 84.75 112 GLU A O 1
ATOM 900 N N . ASP A 1 113 ? 6.443 5.883 28.867 1.00 84.00 113 ASP A N 1
ATOM 901 C CA . ASP A 1 113 ? 7.039 7.119 28.353 1.00 84.00 113 ASP A CA 1
ATOM 902 C C . ASP A 1 113 ? 7.111 7.141 26.821 1.00 84.00 113 ASP A C 1
ATOM 904 O O . ASP A 1 113 ? 6.765 8.144 26.192 1.00 84.00 113 ASP A O 1
ATOM 908 N N . GLN A 1 114 ? 7.508 6.024 26.198 1.00 83.38 114 GLN A N 1
ATOM 909 C CA . GLN A 1 114 ? 7.555 5.904 24.738 1.00 83.38 114 GLN A CA 1
ATOM 910 C C . GLN A 1 114 ? 6.158 6.031 24.122 1.00 83.38 114 GLN A C 1
ATOM 912 O O . GLN A 1 114 ? 5.978 6.735 23.126 1.00 83.38 114 GLN A O 1
ATOM 917 N N . VAL A 1 115 ? 5.155 5.390 24.725 1.00 84.62 115 VAL A N 1
ATOM 918 C CA . VAL A 1 115 ? 3.760 5.503 24.286 1.00 84.62 115 VAL A CA 1
ATOM 919 C C . VAL A 1 115 ? 3.257 6.938 24.450 1.00 84.62 115 VAL A C 1
ATOM 921 O O . VAL A 1 115 ? 2.691 7.506 23.516 1.00 84.62 115 VAL A O 1
ATOM 924 N N . ASN A 1 116 ? 3.498 7.574 25.593 1.00 82.62 116 ASN A N 1
ATOM 925 C CA . ASN A 1 116 ? 3.066 8.949 25.833 1.00 82.62 116 ASN A CA 1
ATOM 926 C C . ASN A 1 116 ? 3.717 9.937 24.854 1.00 82.62 116 ASN A C 1
ATOM 928 O O . ASN A 1 116 ? 3.029 10.822 24.334 1.00 82.62 116 ASN A O 1
ATOM 932 N N . ALA A 1 117 ? 4.997 9.751 24.524 1.00 81.19 117 ALA A N 1
ATOM 933 C CA . ALA A 1 117 ? 5.688 10.546 23.514 1.00 81.19 117 ALA A CA 1
ATOM 934 C C . ALA A 1 117 ? 5.035 10.412 22.124 1.00 81.19 117 ALA A C 1
ATOM 936 O O . ALA A 1 117 ? 4.723 11.430 21.500 1.00 81.19 117 ALA A O 1
ATOM 937 N N . LEU A 1 118 ? 4.743 9.184 21.671 1.00 82.19 118 LEU A N 1
ATOM 938 C CA . LEU A 1 118 ? 4.089 8.925 20.377 1.00 82.19 118 LEU A CA 1
ATOM 939 C C . LEU A 1 118 ? 2.749 9.661 20.243 1.00 82.19 118 LEU A C 1
ATOM 941 O O . LEU A 1 118 ? 2.488 10.333 19.244 1.00 82.19 118 LEU A O 1
ATOM 945 N N . PHE A 1 119 ? 1.898 9.571 21.265 1.00 80.44 119 PHE A N 1
ATOM 946 C CA . PHE A 1 119 ? 0.568 10.184 21.234 1.00 80.44 119 PHE A CA 1
ATOM 947 C C . PHE A 1 119 ? 0.587 11.700 21.478 1.00 80.44 119 PHE A C 1
ATOM 949 O O . PHE A 1 119 ? -0.352 12.395 21.082 1.00 80.44 119 PHE A O 1
ATOM 956 N N . THR A 1 120 ? 1.643 12.232 22.096 1.00 76.62 120 THR A N 1
ATOM 957 C CA . THR A 1 120 ? 1.835 13.681 22.259 1.00 76.62 120 THR A CA 1
ATOM 958 C C . THR A 1 120 ? 2.218 14.341 20.934 1.00 76.62 120 THR A C 1
ATOM 960 O O . THR A 1 120 ? 1.672 15.394 20.604 1.00 76.62 120 THR A O 1
ATOM 963 N N . ILE A 1 121 ? 3.076 13.698 20.133 1.00 68.69 121 ILE A N 1
ATOM 964 C CA . ILE A 1 121 ? 3.462 14.178 18.793 1.00 68.69 121 ILE A CA 1
ATOM 965 C C . ILE A 1 121 ? 2.225 14.305 17.892 1.00 68.69 121 ILE A C 1
ATOM 967 O O . ILE A 1 121 ? 1.967 15.380 17.353 1.00 68.69 121 ILE A O 1
ATOM 971 N N . LEU A 1 122 ? 1.383 13.268 17.849 1.00 62.09 122 LEU A N 1
ATOM 972 C CA . LEU A 1 122 ? 0.135 13.261 17.071 1.00 62.09 122 LEU A CA 1
ATOM 973 C C . LEU A 1 122 ? -0.833 14.398 17.454 1.00 62.09 122 LEU A C 1
ATOM 975 O O . LEU A 1 122 ? -1.509 14.969 16.598 1.00 62.09 122 LEU A O 1
ATOM 979 N N . LYS A 1 123 ? -0.907 14.761 18.743 1.00 59.41 123 LYS A N 1
ATOM 980 C CA . LYS A 1 123 ? -1.760 15.868 19.218 1.00 59.41 123 LYS A CA 1
ATOM 981 C C . LYS A 1 123 ? -1.219 17.247 18.830 1.00 59.41 123 LYS A C 1
ATOM 983 O O . LYS A 1 123 ? -2.015 18.169 18.640 1.00 59.41 123 LYS A O 1
ATOM 988 N N . ASN A 1 124 ? 0.100 17.389 18.724 1.00 49.75 124 ASN A N 1
ATOM 989 C CA . ASN A 1 124 ? 0.763 18.660 18.435 1.00 49.75 124 ASN A CA 1
ATOM 990 C C . ASN A 1 124 ? 0.870 18.931 16.925 1.00 49.75 124 ASN A C 1
ATOM 992 O O . ASN A 1 124 ? 0.677 20.072 16.503 1.00 49.75 124 ASN A O 1
ATOM 996 N N . GLU A 1 125 ? 1.058 17.899 16.097 1.00 49.34 125 GLU A N 1
ATOM 997 C CA . GLU A 1 125 ? 1.049 18.023 14.628 1.00 49.34 125 GLU A CA 1
ATOM 998 C C . GLU A 1 125 ? -0.332 18.422 14.079 1.00 49.34 125 GLU A C 1
ATOM 1000 O O . GLU A 1 125 ? -0.425 19.148 13.092 1.00 49.34 125 GLU A O 1
ATOM 1005 N N . SER A 1 126 ? -1.418 18.077 14.784 1.00 42.41 126 SER A N 1
ATOM 1006 C CA . SER A 1 126 ? -2.770 18.552 14.456 1.00 42.41 126 SER A CA 1
ATOM 1007 C C . SER A 1 126 ? -2.984 20.057 14.702 1.00 42.41 126 SER A C 1
ATOM 1009 O O . SER A 1 126 ? -4.033 20.574 14.311 1.00 42.41 126 SER A O 1
ATOM 1011 N N . ARG A 1 127 ? -2.058 20.774 15.364 1.00 31.89 127 ARG A N 1
ATOM 1012 C CA . ARG A 1 127 ? -2.244 22.194 15.724 1.00 31.89 127 ARG A CA 1
ATOM 1013 C C . ARG A 1 127 ? -1.340 23.178 14.991 1.00 31.89 127 ARG A C 1
ATOM 1015 O O . ARG A 1 127 ? -1.695 24.354 14.979 1.00 31.89 127 ARG A O 1
ATOM 1022 N N . HIS A 1 128 ? -0.234 22.773 14.365 1.00 31.67 128 HIS A N 1
ATOM 1023 C CA . HIS A 1 128 ? 0.702 23.721 13.744 1.00 31.67 128 HIS A CA 1
ATOM 1024 C C . HIS A 1 128 ? 1.135 23.314 12.331 1.00 31.67 128 HIS A C 1
ATOM 1026 O O . HIS A 1 128 ? 1.983 22.451 12.130 1.00 31.67 128 HIS A O 1
ATOM 1032 N N . SER A 1 129 ? 0.621 24.048 11.342 1.00 38.62 129 SER A N 1
ATOM 1033 C CA . SER A 1 129 ? 1.293 24.270 10.065 1.00 38.62 129 SER A CA 1
ATOM 1034 C C . SER A 1 129 ? 2.460 25.239 10.278 1.00 38.62 129 SER A C 1
ATOM 1036 O O . SER A 1 129 ? 2.313 26.435 10.037 1.00 38.62 129 SER A O 1
ATOM 1038 N N . VAL A 1 130 ? 3.607 24.766 10.761 1.00 31.14 130 VAL A N 1
ATOM 1039 C CA . VAL A 1 130 ? 4.832 25.576 10.763 1.00 31.14 130 VAL A CA 1
ATOM 1040 C C . VAL A 1 130 ? 6.019 24.700 10.388 1.00 31.14 130 VAL A C 1
ATOM 1042 O O . VAL A 1 130 ? 6.383 23.752 11.075 1.00 31.14 130 VAL A O 1
ATOM 1045 N N . THR A 1 131 ? 6.608 25.048 9.250 1.00 39.19 131 THR A N 1
ATOM 1046 C CA . THR A 1 131 ? 7.966 24.708 8.840 1.00 39.19 131 THR A CA 1
ATOM 1047 C C . THR A 1 131 ? 8.956 24.947 9.977 1.00 39.19 131 THR A C 1
ATOM 1049 O O . THR A 1 131 ? 9.076 26.085 10.420 1.00 39.19 131 THR A O 1
ATOM 1052 N N . THR A 1 132 ? 9.715 23.934 10.394 1.00 29.03 132 THR A N 1
ATOM 1053 C CA . THR A 1 132 ? 11.178 24.023 10.574 1.00 29.03 132 THR A CA 1
ATOM 1054 C C . THR A 1 132 ? 11.784 22.694 11.025 1.00 29.03 132 THR A C 1
ATOM 1056 O O . THR A 1 132 ? 11.229 21.985 11.855 1.00 29.03 132 THR A O 1
ATOM 1059 N N . SER A 1 133 ? 12.934 22.422 10.401 1.00 33.25 133 SER A N 1
ATOM 1060 C CA . SER A 1 133 ? 14.104 21.673 10.870 1.00 33.25 133 SER A CA 1
ATOM 1061 C C . SER A 1 133 ? 13.913 20.292 11.499 1.00 33.25 133 SER A C 1
ATOM 1063 O O . SER A 1 133 ? 13.446 20.143 12.621 1.00 33.25 133 SER A O 1
ATOM 1065 N N . ASP A 1 134 ? 14.410 19.284 10.774 1.00 35.38 134 ASP A N 1
ATOM 1066 C CA . ASP A 1 134 ? 15.429 18.318 11.225 1.00 35.38 134 ASP A CA 1
ATOM 1067 C C . ASP A 1 134 ? 15.469 17.937 12.715 1.00 35.38 134 ASP A C 1
ATOM 1069 O O . ASP A 1 134 ? 16.526 17.722 13.300 1.00 35.38 134 ASP A O 1
ATOM 1073 N N . LYS A 1 135 ? 14.312 17.719 13.326 1.00 36.41 135 LYS A N 1
ATOM 1074 C CA . LYS A 1 135 ? 14.183 16.788 14.434 1.00 36.41 135 LYS A CA 1
ATOM 1075 C C . LYS A 1 135 ? 13.658 15.495 13.845 1.00 36.41 135 LYS A C 1
ATOM 1077 O O . LYS A 1 135 ? 12.527 15.086 14.083 1.00 36.41 135 LYS A O 1
ATOM 1082 N N . ASN A 1 136 ? 14.542 14.812 13.113 1.00 34.19 136 ASN A N 1
ATOM 1083 C CA . ASN A 1 136 ? 14.591 13.364 13.241 1.00 34.19 136 ASN A CA 1
ATOM 1084 C C . ASN A 1 136 ? 14.859 13.106 14.725 1.00 34.19 136 ASN A C 1
ATOM 1086 O O . ASN A 1 136 ? 16.003 12.937 15.143 1.00 34.19 136 ASN A O 1
ATOM 1090 N N . VAL A 1 137 ? 13.803 13.116 15.540 1.00 35.75 137 VAL A N 1
ATOM 1091 C CA . VAL A 1 137 ? 13.838 12.383 16.788 1.00 35.75 137 VAL A CA 1
ATOM 1092 C C . VAL A 1 137 ? 13.927 10.945 16.307 1.00 35.75 137 VAL A C 1
ATOM 1094 O O . VAL A 1 137 ? 12.925 10.296 16.019 1.00 35.75 137 VAL A O 1
ATOM 1097 N N . ASN A 1 138 ? 15.165 10.476 16.135 1.00 35.00 138 ASN A N 1
ATOM 1098 C CA . ASN A 1 138 ? 15.502 9.092 16.383 1.00 35.00 138 ASN A CA 1
ATOM 1099 C C . ASN A 1 138 ? 15.017 8.849 17.814 1.00 35.00 138 ASN A C 1
ATOM 1101 O O . ASN A 1 138 ? 15.788 8.917 18.766 1.00 35.00 138 ASN A O 1
ATOM 1105 N N . ILE A 1 139 ? 13.713 8.601 17.977 1.00 43.31 139 ILE A N 1
ATOM 1106 C CA . ILE A 1 139 ? 13.263 7.706 19.018 1.00 43.31 139 ILE A CA 1
ATOM 1107 C C . ILE A 1 139 ? 14.029 6.463 18.630 1.00 43.31 139 ILE A C 1
ATOM 1109 O O . ILE A 1 139 ? 13.771 5.856 17.588 1.00 43.31 139 ILE A O 1
ATOM 1113 N N . VAL A 1 140 ? 15.110 6.219 19.357 1.00 36.25 140 VAL A N 1
ATOM 1114 C CA . VAL A 1 140 ? 15.864 4.994 19.258 1.00 36.25 140 VAL A CA 1
ATOM 1115 C C . VAL A 1 140 ? 14.847 3.928 19.647 1.00 36.25 140 VAL A C 1
ATOM 1117 O O . VAL A 1 140 ? 14.661 3.605 20.811 1.00 36.25 140 VAL A O 1
ATOM 1120 N N . ILE A 1 141 ? 14.109 3.437 18.650 1.00 46.31 141 ILE A N 1
ATOM 1121 C CA . ILE A 1 141 ? 13.355 2.196 18.700 1.00 46.31 141 ILE A CA 1
ATOM 1122 C C . ILE A 1 141 ? 14.442 1.115 18.649 1.00 46.31 141 ILE A C 1
ATOM 1124 O O . ILE A 1 141 ? 14.599 0.391 17.667 1.00 46.31 141 ILE A O 1
ATOM 1128 N N . THR A 1 142 ? 15.312 1.082 19.662 1.00 35.41 142 THR A N 1
ATOM 1129 C CA . THR A 1 142 ? 16.013 -0.139 20.021 1.00 35.41 142 THR A CA 1
ATOM 1130 C C . THR A 1 142 ? 14.936 -0.996 20.639 1.00 35.41 142 THR A C 1
ATOM 1132 O O . THR A 1 142 ? 14.666 -0.908 21.833 1.00 35.41 142 THR A O 1
ATOM 1135 N N . ASN A 1 143 ? 14.278 -1.785 19.795 1.00 49.31 143 ASN A N 1
ATOM 1136 C CA . ASN A 1 143 ? 13.511 -2.933 20.240 1.00 49.31 143 ASN A CA 1
ATOM 1137 C C . ASN A 1 143 ? 14.506 -3.917 20.872 1.00 49.31 143 ASN A C 1
ATOM 1139 O O . ASN A 1 143 ? 14.886 -4.907 20.255 1.00 49.31 143 ASN A O 1
ATOM 1143 N N . GLN A 1 144 ? 14.979 -3.639 22.086 1.00 40.66 144 GLN A N 1
ATOM 1144 C CA . GLN A 1 144 ? 15.383 -4.710 22.983 1.00 40.66 144 GLN A CA 1
ATOM 1145 C C . GLN A 1 144 ? 14.084 -5.273 23.547 1.00 40.66 144 GLN A C 1
ATOM 1147 O O . GLN A 1 144 ? 13.644 -4.929 24.639 1.00 40.66 144 GLN A O 1
ATOM 1152 N N . LEU A 1 145 ? 13.425 -6.076 22.709 1.00 41.84 145 LEU A N 1
ATOM 1153 C CA . LEU A 1 145 ? 12.266 -6.857 23.094 1.00 41.84 145 LEU A CA 1
ATOM 1154 C C . LEU A 1 145 ? 12.717 -7.842 24.177 1.00 41.84 145 LEU A C 1
ATOM 1156 O O . LEU A 1 145 ? 13.799 -8.434 24.081 1.00 41.84 145 LEU A O 1
ATOM 1160 N N . SER A 1 146 ? 11.901 -8.005 25.213 1.00 41.53 146 SER A N 1
ATOM 1161 C CA . SER A 1 146 ? 12.112 -9.029 26.227 1.00 41.53 146 SER A CA 1
ATOM 1162 C C . SER A 1 146 ? 12.274 -10.393 25.548 1.00 41.53 146 SER A C 1
ATOM 1164 O O . SER A 1 146 ? 11.464 -10.840 24.738 1.00 41.53 146 SER A O 1
ATOM 1166 N N . LYS A 1 147 ? 13.401 -11.026 25.855 1.00 38.97 147 LYS A N 1
ATOM 1167 C CA . LYS A 1 147 ? 13.856 -12.324 25.362 1.00 38.97 147 LYS A CA 1
ATOM 1168 C C . LYS A 1 147 ? 12.771 -13.383 25.635 1.00 38.97 147 LYS A C 1
ATOM 1170 O O . LYS A 1 147 ? 12.672 -13.845 26.766 1.00 38.97 147 LYS A O 1
ATOM 1175 N N . GLY A 1 148 ? 11.950 -13.744 24.639 1.00 42.47 148 GLY A N 1
ATOM 1176 C CA . GLY A 1 148 ? 11.015 -14.875 24.773 1.00 42.47 148 GLY A CA 1
ATOM 1177 C C . GLY A 1 148 ? 9.728 -14.898 23.937 1.00 42.47 148 GLY A C 1
ATOM 1178 O O . GLY A 1 148 ? 9.075 -15.935 23.944 1.00 42.47 148 GLY A O 1
ATOM 1179 N N . MET A 1 149 ? 9.339 -13.835 23.221 1.00 46.47 149 MET A N 1
ATOM 1180 C CA . MET A 1 149 ? 8.185 -13.892 22.301 1.00 46.47 149 MET A CA 1
ATOM 1181 C C . MET A 1 149 ? 8.650 -13.928 20.843 1.00 46.47 149 MET A C 1
ATOM 1183 O O . MET A 1 149 ? 9.412 -13.062 20.418 1.00 46.47 149 MET A O 1
ATOM 1187 N N . GLU A 1 150 ? 8.202 -14.931 20.086 1.00 55.59 150 GLU A N 1
ATOM 1188 C CA . GLU A 1 150 ? 8.362 -14.960 18.629 1.00 55.59 150 GLU A CA 1
ATOM 1189 C C . GLU A 1 150 ? 7.663 -13.733 18.019 1.00 55.59 150 GLU A C 1
ATOM 1191 O O . GLU A 1 150 ? 6.540 -13.395 18.404 1.00 55.59 150 GLU A O 1
ATOM 1196 N N . GLU A 1 151 ? 8.336 -13.027 17.103 1.00 65.69 151 GLU A N 1
ATOM 1197 C CA . GLU A 1 151 ? 7.759 -11.853 16.442 1.00 65.69 151 GLU A CA 1
ATOM 1198 C C . GLU A 1 151 ? 6.527 -12.268 15.622 1.00 65.69 151 GLU A C 1
ATOM 1200 O O . GLU A 1 151 ? 6.656 -12.914 14.582 1.00 65.69 151 GLU A O 1
ATOM 1205 N N . GLU A 1 152 ? 5.330 -11.863 16.063 1.00 82.88 152 GLU A N 1
ATOM 1206 C CA . GLU A 1 152 ? 4.098 -12.046 15.287 1.00 82.88 152 GLU A CA 1
ATOM 1207 C C . GLU A 1 152 ? 4.244 -11.337 13.932 1.00 82.88 152 GLU A C 1
ATOM 1209 O O . GLU A 1 152 ? 4.409 -10.111 13.857 1.00 82.88 152 GLU A O 1
ATOM 1214 N N . THR A 1 153 ? 4.159 -12.085 12.829 1.00 91.56 153 THR A N 1
ATOM 1215 C CA . THR A 1 153 ? 4.182 -11.467 11.506 1.00 91.56 153 THR A CA 1
ATOM 1216 C C . THR A 1 153 ? 2.848 -10.775 11.213 1.00 91.56 153 THR A C 1
ATOM 1218 O O . THR A 1 153 ? 1.802 -11.074 11.784 1.00 91.56 153 THR A O 1
ATOM 1221 N N . ILE A 1 154 ? 2.833 -9.859 10.239 1.00 93.44 154 ILE A N 1
ATOM 1222 C CA . ILE A 1 154 ? 1.579 -9.219 9.791 1.00 93.44 154 ILE A CA 1
ATOM 1223 C C . ILE A 1 154 ? 0.569 -10.256 9.252 1.00 93.44 154 ILE A C 1
ATOM 1225 O O . ILE A 1 154 ? -0.638 -10.018 9.306 1.00 93.44 154 ILE A O 1
ATOM 1229 N N . GLY A 1 155 ? 1.051 -11.392 8.734 1.00 93.62 155 GLY A N 1
ATOM 1230 C CA . GLY A 1 155 ? 0.195 -12.504 8.316 1.00 93.62 155 GLY A CA 1
ATOM 1231 C C . GLY A 1 155 ? -0.466 -13.189 9.510 1.00 93.62 155 GLY A C 1
ATOM 1232 O O . GLY A 1 155 ? -1.685 -13.359 9.508 1.00 93.62 155 GLY A O 1
ATOM 1233 N N . ASP A 1 156 ? 0.311 -13.483 10.553 1.00 93.69 156 ASP A N 1
ATOM 1234 C CA . ASP A 1 156 ? -0.180 -14.107 11.790 1.00 93.69 156 ASP A CA 1
ATOM 1235 C C . ASP A 1 156 ? -1.207 -13.209 12.489 1.00 93.69 156 ASP A C 1
ATOM 1237 O O . ASP A 1 156 ? -2.282 -13.671 12.871 1.00 93.69 156 ASP A O 1
ATOM 1241 N N . MET A 1 157 ? -0.952 -11.895 12.526 1.00 94.00 157 MET A N 1
ATOM 1242 C CA . MET A 1 157 ? -1.914 -10.904 13.015 1.00 94.00 157 MET A CA 1
ATOM 1243 C C . MET A 1 157 ? -3.234 -10.951 12.237 1.00 94.00 157 MET A C 1
ATOM 1245 O O . MET A 1 157 ? -4.307 -10.903 12.840 1.00 94.00 157 MET A O 1
ATOM 1249 N N . ALA A 1 158 ? -3.183 -11.022 10.902 1.00 95.31 158 ALA A N 1
ATOM 1250 C CA . ALA A 1 158 ? -4.387 -11.080 10.075 1.00 95.31 158 ALA A CA 1
ATOM 1251 C C . ALA A 1 158 ? -5.196 -12.357 10.351 1.00 95.31 158 ALA A C 1
ATOM 1253 O O . ALA A 1 158 ? -6.421 -12.296 10.470 1.00 95.31 158 ALA A O 1
ATOM 1254 N N . GLN A 1 159 ? -4.513 -13.494 10.510 1.00 95.44 159 GLN A N 1
ATOM 1255 C CA . GLN A 1 159 ? -5.146 -14.756 10.889 1.00 95.44 159 GLN A CA 1
ATOM 1256 C C . GLN A 1 159 ? -5.774 -14.671 12.282 1.00 95.44 159 GLN A C 1
ATOM 1258 O O . GLN A 1 159 ? -6.928 -15.061 12.454 1.00 95.44 159 GLN A O 1
ATOM 1263 N N . ARG A 1 160 ? -5.059 -14.109 13.262 1.00 94.56 160 ARG A N 1
ATOM 1264 C CA . ARG A 1 160 ? -5.547 -13.924 14.633 1.00 94.56 160 ARG A CA 1
ATOM 1265 C C . ARG A 1 160 ? -6.785 -13.035 14.688 1.00 94.56 160 ARG A C 1
ATOM 1267 O O . ARG A 1 160 ? -7.756 -13.408 15.334 1.00 94.56 160 ARG A O 1
ATOM 1274 N N . ILE A 1 161 ? -6.786 -11.905 13.975 1.00 93.69 161 ILE A N 1
ATOM 1275 C CA . ILE A 1 161 ? -7.941 -10.994 13.892 1.00 93.69 161 ILE A CA 1
ATOM 1276 C C . ILE A 1 161 ? -9.219 -11.751 13.498 1.00 93.69 161 ILE A C 1
ATOM 1278 O O . ILE A 1 161 ? -10.274 -11.530 14.097 1.00 93.69 161 ILE A O 1
ATOM 1282 N N . LEU A 1 162 ? -9.119 -12.643 12.508 1.00 93.38 162 LEU A N 1
ATOM 1283 C CA . LEU A 1 162 ? -10.258 -13.408 12.002 1.00 93.38 162 LEU A CA 1
ATOM 1284 C C . LEU A 1 162 ? -10.613 -14.597 12.900 1.00 93.38 162 LEU A C 1
ATOM 1286 O O . LEU A 1 162 ? -11.793 -14.823 13.166 1.00 93.38 162 LEU A O 1
ATOM 1290 N N . ARG A 1 163 ? -9.610 -15.334 13.390 1.00 93.56 163 ARG A N 1
ATOM 1291 C CA . ARG A 1 163 ? -9.790 -16.493 14.275 1.00 93.56 163 ARG A CA 1
ATOM 1292 C C . ARG A 1 163 ? -10.459 -16.100 15.588 1.00 93.56 163 ARG A C 1
ATOM 1294 O O . ARG A 1 163 ? -11.432 -16.730 15.991 1.00 93.56 163 ARG A O 1
ATOM 1301 N N . ASP A 1 164 ? -9.962 -15.042 16.217 1.00 92.44 164 ASP A N 1
ATOM 1302 C CA . ASP A 1 164 ? -10.420 -14.573 17.524 1.00 92.44 164 ASP A CA 1
ATOM 1303 C C . ASP A 1 164 ? -11.683 -13.692 17.404 1.00 92.44 164 ASP A C 1
ATOM 1305 O O . ASP A 1 164 ? -12.231 -13.247 18.411 1.00 92.44 164 ASP A O 1
ATOM 1309 N N . LYS A 1 165 ? -12.161 -13.445 16.171 1.00 91.62 165 LYS A N 1
ATOM 1310 C CA . LYS A 1 165 ? -13.368 -12.661 15.854 1.00 91.62 165 LYS A CA 1
ATOM 1311 C C . LYS A 1 165 ? -13.376 -11.295 16.546 1.00 91.62 165 LYS A C 1
ATOM 1313 O O . LYS A 1 165 ? -14.356 -10.908 17.186 1.00 91.62 165 LYS A O 1
ATOM 1318 N N . LEU A 1 166 ? -12.266 -10.567 16.417 1.00 91.50 166 LEU A N 1
ATOM 1319 C CA . LEU A 1 166 ? -12.108 -9.249 17.031 1.00 91.50 166 LEU A CA 1
ATOM 1320 C C . LEU A 1 166 ? -13.228 -8.299 16.594 1.00 91.50 166 LEU A C 1
ATOM 1322 O O . LEU A 1 166 ? -13.625 -8.265 15.428 1.00 91.50 166 LEU A O 1
ATOM 1326 N N . SER A 1 167 ? -13.696 -7.471 17.531 1.00 91.44 167 SER A N 1
ATOM 1327 C CA . SER A 1 167 ? -14.642 -6.402 17.212 1.00 91.44 167 SER A CA 1
ATOM 1328 C C . SER A 1 167 ? -14.029 -5.414 16.213 1.00 91.44 167 SER A C 1
ATOM 1330 O O . SER A 1 167 ? -12.815 -5.217 16.171 1.00 91.44 167 SER A O 1
ATOM 1332 N N . ILE A 1 168 ? -14.858 -4.702 15.453 1.00 91.50 168 ILE A N 1
ATOM 1333 C CA . ILE A 1 168 ? -14.398 -3.658 14.519 1.00 91.50 168 ILE A CA 1
ATOM 1334 C C . ILE A 1 168 ? -13.471 -2.641 15.210 1.00 91.50 168 ILE A C 1
ATOM 1336 O O . ILE A 1 168 ? -12.459 -2.206 14.655 1.00 91.50 168 ILE A O 1
ATOM 1340 N N . ARG A 1 169 ? -13.796 -2.288 16.458 1.00 92.25 169 ARG A N 1
ATOM 1341 C CA . ARG A 1 169 ? -13.021 -1.358 17.283 1.00 92.25 169 ARG A CA 1
ATOM 1342 C C . ARG A 1 169 ? -11.672 -1.948 17.695 1.00 92.25 169 ARG A C 1
ATOM 1344 O O . ARG A 1 169 ? -10.671 -1.239 17.680 1.00 92.25 169 ARG A O 1
ATOM 1351 N N . ASP A 1 170 ? -11.649 -3.232 18.041 1.00 91.69 170 ASP A N 1
ATOM 1352 C CA . ASP A 1 170 ? -10.429 -3.983 18.345 1.00 91.69 170 ASP A CA 1
ATOM 1353 C C . ASP A 1 170 ? -9.496 -4.041 17.137 1.00 91.69 170 ASP A C 1
ATOM 1355 O O . ASP A 1 170 ? -8.327 -3.686 17.248 1.00 91.69 170 ASP A O 1
ATOM 1359 N N . VAL A 1 171 ? -10.031 -4.404 15.968 1.00 94.38 171 VAL A N 1
ATOM 1360 C CA . VAL A 1 171 ? -9.278 -4.440 14.707 1.00 94.38 171 VAL A CA 1
ATOM 1361 C C . VAL A 1 171 ? -8.679 -3.075 14.392 1.00 94.38 171 VAL A C 1
ATOM 1363 O O . VAL A 1 171 ? -7.510 -2.972 14.015 1.00 94.38 171 VAL A O 1
ATOM 1366 N N . ARG A 1 172 ? -9.462 -2.006 14.572 1.00 95.56 172 ARG A N 1
ATOM 1367 C CA . ARG A 1 172 ? -8.980 -0.640 14.372 1.00 95.56 172 ARG A CA 1
ATOM 1368 C C . ARG A 1 172 ? -7.841 -0.302 15.340 1.00 95.56 172 ARG A C 1
ATOM 1370 O O . ARG A 1 172 ? -6.849 0.273 14.906 1.00 95.56 172 ARG A O 1
ATOM 1377 N N . ALA A 1 173 ? -7.936 -0.681 16.613 1.00 93.06 173 ALA A N 1
ATOM 1378 C CA . ALA A 1 173 ? -6.872 -0.442 17.593 1.00 93.06 173 ALA A CA 1
ATOM 1379 C C . ALA A 1 173 ? -5.584 -1.226 17.277 1.00 93.06 173 ALA A C 1
ATOM 1381 O O . ALA A 1 173 ? -4.496 -0.656 17.330 1.00 93.06 173 ALA A O 1
ATOM 1382 N N . GLU A 1 174 ? -5.705 -2.494 16.881 1.00 94.19 174 GLU A N 1
ATOM 1383 C CA . GLU A 1 174 ? -4.590 -3.356 16.453 1.00 94.19 174 GLU A CA 1
ATOM 1384 C C . GLU A 1 174 ? -3.858 -2.779 15.241 1.00 94.19 174 GLU A C 1
ATOM 1386 O O . GLU A 1 174 ? -2.634 -2.635 15.245 1.00 94.19 174 GLU A O 1
ATOM 1391 N N . ALA A 1 175 ? -4.613 -2.379 14.216 1.00 95.88 175 ALA A N 1
ATOM 1392 C CA . ALA A 1 175 ? -4.050 -1.772 13.020 1.00 95.88 175 ALA A CA 1
ATOM 1393 C C . ALA A 1 175 ? -3.365 -0.432 13.333 1.00 95.88 175 ALA A C 1
ATOM 1395 O O . ALA A 1 175 ? -2.295 -0.142 12.796 1.00 95.88 175 ALA A O 1
ATOM 1396 N N . TYR A 1 176 ? -3.944 0.372 14.229 1.00 94.25 176 TYR A N 1
ATOM 1397 C CA . TYR A 1 176 ? -3.345 1.636 14.644 1.00 94.25 176 TYR A CA 1
ATOM 1398 C C . TYR A 1 176 ? -2.026 1.416 15.398 1.00 94.25 176 TYR A C 1
ATOM 1400 O O . TYR A 1 176 ? -1.014 2.019 15.046 1.00 94.25 176 TYR A O 1
ATOM 1408 N N . ALA A 1 177 ? -1.991 0.483 16.354 1.00 92.31 177 ALA A N 1
ATOM 1409 C CA . ALA A 1 177 ? -0.767 0.103 17.060 1.00 92.31 177 ALA A CA 1
ATOM 1410 C C . ALA A 1 177 ? 0.308 -0.451 16.104 1.00 92.31 177 ALA A C 1
ATOM 1412 O O . ALA A 1 177 ? 1.472 -0.057 16.187 1.00 92.31 177 ALA A O 1
ATOM 1413 N N . LEU A 1 178 ? -0.075 -1.288 15.131 1.00 94.50 178 LEU A N 1
ATOM 1414 C CA . LEU A 1 178 ? 0.835 -1.777 14.088 1.00 94.50 178 LEU A CA 1
ATOM 1415 C C . LEU A 1 178 ? 1.492 -0.624 13.319 1.00 94.50 178 LEU A C 1
ATOM 1417 O O . LEU A 1 178 ? 2.690 -0.679 13.028 1.00 94.50 178 LEU A O 1
ATOM 1421 N N . ALA A 1 179 ? 0.725 0.413 12.985 1.00 92.88 179 ALA A N 1
ATOM 1422 C CA . ALA A 1 179 ? 1.242 1.572 12.273 1.00 92.88 179 ALA A CA 1
ATOM 1423 C C . ALA A 1 179 ? 2.171 2.429 13.149 1.00 92.88 179 ALA A C 1
ATOM 1425 O O . ALA A 1 179 ? 3.226 2.842 12.672 1.00 92.88 179 ALA A O 1
ATOM 1426 N N . LEU A 1 180 ? 1.810 2.651 14.418 1.00 89.88 180 LEU A N 1
ATOM 1427 C CA . LEU A 1 180 ? 2.589 3.460 15.365 1.00 89.88 180 LEU A CA 1
ATOM 1428 C C . LEU A 1 180 ? 3.864 2.773 15.862 1.00 89.88 180 LEU A C 1
ATOM 1430 O O . LEU A 1 180 ? 4.833 3.452 16.178 1.00 89.88 180 LEU A O 1
ATOM 1434 N N . SER A 1 181 ? 3.902 1.440 15.871 1.00 87.88 181 SER A N 1
ATOM 1435 C CA . SER A 1 181 ? 5.122 0.678 16.180 1.00 87.88 181 SER A CA 1
ATOM 1436 C C . SER A 1 181 ? 6.223 0.836 15.119 1.00 87.88 181 SER A C 1
ATOM 1438 O O . SER A 1 181 ? 7.350 0.370 15.297 1.00 87.88 181 SER A O 1
ATOM 1440 N N . ALA A 1 182 ? 5.904 1.426 13.963 1.00 87.69 182 ALA A N 1
ATOM 1441 C CA . ALA A 1 182 ? 6.857 1.640 12.890 1.00 87.69 182 ALA A CA 1
ATOM 1442 C C . ALA A 1 182 ? 7.738 2.871 13.145 1.00 87.69 182 ALA A C 1
ATOM 1444 O O . ALA A 1 182 ? 7.330 3.842 13.768 1.00 87.69 182 ALA A O 1
ATOM 1445 N N . LYS A 1 183 ? 8.933 2.877 12.543 1.00 85.62 183 LYS A N 1
ATOM 1446 C CA . LYS A 1 183 ? 9.899 3.984 12.673 1.00 85.62 183 LYS A CA 1
ATOM 1447 C C . LYS A 1 183 ? 9.384 5.341 12.176 1.00 85.62 183 LYS A C 1
ATOM 1449 O O . LYS A 1 183 ? 9.918 6.367 12.571 1.00 85.62 183 LYS A O 1
ATOM 1454 N N . ASN A 1 184 ? 8.424 5.356 11.251 1.00 86.19 184 ASN A N 1
ATOM 1455 C CA . ASN A 1 184 ? 7.777 6.568 10.746 1.00 86.19 184 ASN A CA 1
ATOM 1456 C C . ASN A 1 184 ? 6.452 6.230 10.041 1.00 86.19 184 ASN A C 1
ATOM 1458 O O . ASN A 1 184 ? 6.186 5.066 9.723 1.00 86.19 184 ASN A O 1
ATOM 1462 N N . ALA A 1 185 ? 5.661 7.261 9.721 1.00 87.69 185 ALA A N 1
ATOM 1463 C CA . ALA A 1 185 ? 4.363 7.117 9.060 1.00 87.69 185 ALA A CA 1
ATOM 1464 C C . ALA A 1 185 ? 4.437 6.407 7.695 1.00 87.69 185 ALA A C 1
ATOM 1466 O O . ALA A 1 185 ? 3.524 5.664 7.342 1.00 87.69 185 ALA A O 1
ATOM 1467 N N . ASN A 1 186 ? 5.533 6.555 6.938 1.00 87.12 186 ASN A N 1
ATOM 1468 C CA . ASN A 1 186 ? 5.706 5.857 5.660 1.00 87.12 186 ASN A CA 1
ATOM 1469 C C . ASN A 1 186 ? 5.814 4.332 5.851 1.00 87.12 186 ASN A C 1
ATOM 1471 O O . ASN A 1 186 ? 5.116 3.564 5.185 1.00 87.12 186 ASN A O 1
ATOM 1475 N N . VAL A 1 187 ? 6.639 3.883 6.802 1.00 87.75 187 VAL A N 1
ATOM 1476 C CA . VAL A 1 187 ? 6.739 2.457 7.155 1.00 87.75 187 VAL A CA 1
ATOM 1477 C C . VAL A 1 187 ? 5.427 1.965 7.774 1.00 87.75 187 VAL A C 1
ATOM 1479 O O . VAL A 1 187 ? 4.960 0.886 7.409 1.00 87.75 187 VAL A O 1
ATOM 1482 N N . GLY A 1 188 ? 4.787 2.763 8.634 1.00 89.94 188 GLY A N 1
ATOM 1483 C CA . GLY A 1 188 ? 3.485 2.441 9.229 1.00 89.94 188 GLY A CA 1
ATOM 1484 C C . GLY A 1 188 ? 2.389 2.233 8.177 1.00 89.94 188 GLY A C 1
ATOM 1485 O O . GLY A 1 188 ? 1.714 1.204 8.169 1.00 89.94 188 GLY A O 1
ATOM 1486 N N . SER A 1 189 ? 2.279 3.145 7.209 1.00 91.94 189 SER A N 1
ATOM 1487 C CA . SER A 1 189 ? 1.351 3.041 6.073 1.00 91.94 189 SER A CA 1
ATOM 1488 C C . SER A 1 189 ? 1.624 1.809 5.197 1.00 91.94 189 SER A C 1
ATOM 1490 O O . SER A 1 189 ? 0.697 1.120 4.749 1.00 91.94 189 SER A O 1
ATOM 1492 N N . SER A 1 190 ? 2.899 1.458 4.998 1.00 92.38 190 SER A N 1
ATOM 1493 C CA . SER A 1 190 ? 3.287 0.226 4.302 1.00 92.38 190 SER A CA 1
ATOM 1494 C C . SER A 1 190 ? 2.828 -1.029 5.059 1.00 92.38 190 SER A C 1
ATOM 1496 O O . SER A 1 190 ? 2.202 -1.913 4.464 1.00 92.38 190 SER A O 1
ATOM 1498 N N . ARG A 1 191 ? 3.033 -1.082 6.385 1.00 95.12 191 ARG A N 1
ATOM 1499 C CA . ARG A 1 191 ? 2.559 -2.187 7.240 1.00 95.12 191 ARG A CA 1
ATOM 1500 C C . ARG A 1 191 ? 1.035 -2.340 7.190 1.00 95.12 191 ARG A C 1
ATOM 1502 O O . ARG A 1 191 ? 0.554 -3.450 6.978 1.00 95.12 191 ARG A O 1
ATOM 1509 N N . LEU A 1 192 ? 0.281 -1.241 7.257 1.00 96.56 192 LEU A N 1
ATOM 1510 C CA . LEU A 1 192 ? -1.182 -1.239 7.086 1.00 96.56 192 LEU A CA 1
ATOM 1511 C C . LEU A 1 192 ? -1.620 -1.739 5.704 1.00 96.56 192 LEU A C 1
ATOM 1513 O O . LEU A 1 192 ? -2.635 -2.417 5.551 1.00 96.56 192 LEU A O 1
ATOM 1517 N N . THR A 1 193 ? -0.877 -1.388 4.657 1.00 96.25 193 THR A N 1
ATOM 1518 C CA . THR A 1 193 ? -1.152 -1.868 3.297 1.00 96.25 193 THR A CA 1
ATOM 1519 C C . THR A 1 193 ? -0.935 -3.369 3.185 1.00 96.25 193 THR A C 1
ATOM 1521 O O . THR A 1 193 ? -1.761 -4.054 2.578 1.00 96.25 193 THR A O 1
ATOM 1524 N N . ARG A 1 194 ? 0.128 -3.882 3.811 1.00 96.88 194 ARG A N 1
ATOM 1525 C CA . ARG A 1 194 ? 0.380 -5.318 3.903 1.00 96.88 194 ARG A CA 1
ATOM 1526 C C . ARG A 1 194 ? -0.720 -6.024 4.695 1.00 96.88 194 ARG A C 1
ATOM 1528 O O . ARG A 1 194 ? -1.281 -6.972 4.164 1.00 96.88 194 ARG A O 1
ATOM 1535 N N . LEU A 1 195 ? -1.110 -5.511 5.865 1.00 96.75 195 LEU A N 1
ATOM 1536 C CA . LEU A 1 195 ? -2.199 -6.074 6.677 1.00 96.75 195 LEU A CA 1
ATOM 1537 C C . LEU A 1 195 ? -3.496 -6.205 5.869 1.00 96.75 195 LEU A C 1
ATOM 1539 O O . LEU A 1 195 ? -4.089 -7.276 5.800 1.00 96.75 195 LEU A O 1
ATOM 1543 N N . ARG A 1 196 ? -3.897 -5.143 5.162 1.00 97.31 196 ARG A N 1
ATOM 1544 C CA . ARG A 1 196 ? -5.084 -5.165 4.290 1.00 97.31 196 ARG A CA 1
ATOM 1545 C C . ARG A 1 196 ? -4.982 -6.172 3.148 1.00 97.31 196 ARG A C 1
ATOM 1547 O O . ARG A 1 196 ? -6.009 -6.619 2.650 1.00 97.31 196 ARG A O 1
ATOM 1554 N N . ARG A 1 197 ? -3.778 -6.474 2.659 1.00 96.38 197 ARG A N 1
ATOM 1555 C CA . ARG A 1 197 ? -3.580 -7.501 1.629 1.00 96.38 197 ARG A CA 1
ATOM 1556 C C . ARG A 1 197 ? -3.760 -8.894 2.223 1.00 96.38 197 ARG A C 1
ATOM 1558 O O . ARG A 1 197 ? -4.506 -9.669 1.646 1.00 96.38 197 ARG A O 1
ATOM 1565 N N . GLU A 1 198 ? -3.152 -9.169 3.374 1.00 97.12 198 GLU A N 1
ATOM 1566 C CA . GLU A 1 198 ? -3.313 -10.462 4.051 1.00 97.12 198 GLU A CA 1
ATOM 1567 C C . GLU A 1 198 ? -4.778 -10.706 4.448 1.00 97.12 198 GLU A C 1
ATOM 1569 O O . GLU A 1 198 ? -5.326 -11.760 4.151 1.00 97.12 198 GLU A O 1
ATOM 1574 N N . LEU A 1 199 ? -5.472 -9.693 4.981 1.00 95.38 199 LEU A N 1
ATOM 1575 C CA . LEU A 1 199 ? -6.909 -9.778 5.277 1.00 95.38 199 LEU A CA 1
ATOM 1576 C C . LEU A 1 199 ? -7.757 -10.087 4.030 1.00 95.38 199 LEU A C 1
ATOM 1578 O O . LEU A 1 199 ? -8.689 -10.881 4.110 1.00 95.38 199 LEU A O 1
ATOM 1582 N N . ARG A 1 200 ? -7.431 -9.505 2.865 1.00 95.81 200 ARG A N 1
ATOM 1583 C CA . ARG A 1 200 ? -8.116 -9.834 1.599 1.00 95.81 200 ARG A CA 1
ATOM 1584 C C . ARG A 1 200 ? -7.842 -11.261 1.148 1.00 95.81 200 ARG A C 1
ATOM 1586 O O . ARG A 1 200 ? -8.768 -11.924 0.702 1.00 95.81 200 ARG A O 1
ATOM 1593 N N . ASN A 1 201 ? -6.600 -11.723 1.271 1.00 95.62 201 ASN A N 1
ATOM 1594 C CA . ASN A 1 201 ? -6.230 -13.096 0.926 1.00 95.62 201 ASN A CA 1
ATOM 1595 C C . ASN A 1 201 ? -6.982 -14.118 1.797 1.00 95.62 201 ASN A C 1
ATOM 1597 O O . ASN A 1 201 ? -7.279 -15.213 1.337 1.00 95.62 201 ASN A O 1
ATOM 1601 N N . LEU A 1 202 ? -7.321 -13.738 3.034 1.00 95.25 202 LEU A N 1
ATOM 1602 C CA . LEU A 1 202 ? -8.122 -14.528 3.972 1.00 95.25 202 LEU A CA 1
ATOM 1603 C C . LEU A 1 202 ? -9.642 -14.295 3.840 1.00 95.25 202 LEU A C 1
ATOM 1605 O O . LEU A 1 202 ? -10.399 -14.736 4.700 1.00 95.25 202 LEU A O 1
ATOM 1609 N N . ASN A 1 203 ? -10.101 -13.600 2.791 1.00 94.25 203 ASN A N 1
ATOM 1610 C CA . ASN A 1 203 ? -11.513 -13.277 2.543 1.00 94.25 203 ASN A CA 1
ATOM 1611 C C . ASN A 1 203 ? -12.212 -12.526 3.699 1.00 94.25 203 ASN A C 1
ATOM 1613 O O . ASN A 1 203 ? -13.407 -12.708 3.935 1.00 94.25 203 ASN A O 1
ATOM 1617 N N . ALA A 1 204 ? -11.485 -11.661 4.418 1.00 94.19 204 ALA A N 1
ATOM 1618 C CA . ALA A 1 204 ? -12.070 -10.794 5.439 1.00 94.19 204 ALA A CA 1
ATOM 1619 C C . ALA A 1 204 ? -13.166 -9.886 4.855 1.00 94.19 204 ALA A C 1
ATOM 1621 O O . ALA A 1 204 ? -13.089 -9.453 3.700 1.00 94.19 204 ALA A O 1
ATOM 1622 N N . SER A 1 205 ? -14.158 -9.533 5.677 1.00 94.44 205 SER A N 1
ATOM 1623 C CA . SER A 1 205 ? -15.221 -8.619 5.258 1.00 94.44 205 SER A CA 1
ATOM 1624 C C . SER A 1 205 ? -14.664 -7.239 4.885 1.00 94.44 205 SER A C 1
ATOM 1626 O O . SER A 1 205 ? -13.651 -6.774 5.421 1.00 94.44 205 SER A O 1
ATOM 1628 N N . LEU A 1 206 ? -15.356 -6.546 3.975 1.00 93.69 206 LEU A N 1
ATOM 1629 C CA . LEU A 1 206 ? -14.970 -5.194 3.565 1.00 93.69 206 LEU A CA 1
ATOM 1630 C C . LEU A 1 206 ? -14.919 -4.236 4.764 1.00 93.69 206 LEU A C 1
ATOM 1632 O O . LEU A 1 206 ? -14.028 -3.398 4.830 1.00 93.69 206 LEU A O 1
ATOM 1636 N N . GLU A 1 207 ? -15.819 -4.398 5.733 1.00 93.31 207 GLU A N 1
ATOM 1637 C CA . GLU A 1 207 ? -15.861 -3.591 6.954 1.00 93.31 207 GLU A CA 1
ATOM 1638 C C . GLU A 1 207 ? -14.559 -3.694 7.764 1.00 93.31 207 GLU A C 1
ATOM 1640 O O . GLU A 1 207 ? -13.960 -2.668 8.092 1.00 93.31 207 GLU A O 1
ATOM 1645 N N . ILE A 1 208 ? -14.054 -4.915 7.985 1.00 92.75 208 ILE A N 1
ATOM 1646 C CA . ILE A 1 208 ? -12.769 -5.167 8.660 1.00 92.75 208 ILE A CA 1
ATOM 1647 C C . ILE A 1 208 ? -11.619 -4.499 7.895 1.00 92.75 208 ILE A C 1
ATOM 1649 O O . ILE A 1 208 ? -10.734 -3.890 8.493 1.00 92.75 208 ILE A O 1
ATOM 1653 N N . ILE A 1 209 ? -11.626 -4.567 6.562 1.00 93.06 209 ILE A N 1
ATOM 1654 C CA . ILE A 1 209 ? -10.577 -3.959 5.734 1.00 93.06 209 ILE A CA 1
ATOM 1655 C C . ILE A 1 209 ? -10.638 -2.427 5.802 1.00 93.06 209 ILE A C 1
ATOM 1657 O O . ILE A 1 209 ? -9.596 -1.774 5.912 1.00 93.06 209 ILE A O 1
ATOM 1661 N N . GLU A 1 210 ? -11.830 -1.837 5.732 1.00 93.81 210 GLU A N 1
ATOM 1662 C CA . GLU A 1 210 ? -12.017 -0.384 5.724 1.00 93.81 210 GLU A CA 1
ATOM 1663 C C . GLU A 1 210 ? -11.626 0.259 7.056 1.00 93.81 210 GLU A C 1
ATOM 1665 O O . GLU A 1 210 ? -11.006 1.325 7.053 1.00 93.81 210 GLU A O 1
ATOM 1670 N N . VAL A 1 211 ? -11.884 -0.395 8.194 1.00 94.62 211 VAL A N 1
ATOM 1671 C CA . VAL A 1 211 ? -11.553 0.187 9.506 1.00 94.62 211 VAL A CA 1
ATOM 1672 C C . VAL A 1 211 ? -10.057 0.293 9.784 1.00 94.62 211 VAL A C 1
ATOM 1674 O O . VAL A 1 211 ? -9.662 1.086 10.637 1.00 94.62 211 VAL A O 1
ATOM 1677 N N . THR A 1 212 ? -9.220 -0.419 9.024 1.00 95.06 212 THR A N 1
ATOM 1678 C CA . THR A 1 212 ? -7.752 -0.289 9.074 1.00 95.06 212 THR A CA 1
ATOM 1679 C C . THR A 1 212 ? -7.211 0.894 8.260 1.00 95.06 212 THR A C 1
ATOM 1681 O O . THR A 1 212 ? -5.997 1.099 8.189 1.00 95.06 212 THR A O 1
ATOM 1684 N N . LYS A 1 213 ? -8.077 1.682 7.605 1.00 93.56 213 LYS A N 1
ATOM 1685 C CA . LYS A 1 213 ? -7.665 2.895 6.889 1.00 93.56 213 LYS A CA 1
ATOM 1686 C C . LYS A 1 213 ? -7.590 4.089 7.842 1.00 93.56 213 LYS A C 1
ATOM 1688 O O . LYS A 1 213 ? -8.587 4.494 8.444 1.00 93.56 213 LYS A O 1
ATOM 1693 N N . PHE A 1 214 ? -6.404 4.689 7.885 1.00 92.31 214 PHE A N 1
ATOM 1694 C CA . PHE A 1 214 ? -6.076 5.882 8.665 1.00 92.31 214 PHE A CA 1
ATOM 1695 C C . PHE A 1 214 ? -5.620 6.991 7.703 1.00 92.31 214 PHE A C 1
ATOM 1697 O O . PHE A 1 214 ? -4.500 6.929 7.176 1.00 92.31 214 PHE A O 1
ATOM 1704 N N . PRO A 1 215 ? -6.515 7.937 7.350 1.00 90.19 215 PRO A N 1
ATOM 1705 C CA . PRO A 1 215 ? -6.209 8.999 6.393 1.00 90.19 215 PRO A CA 1
ATOM 1706 C C . PRO A 1 215 ? -5.061 9.907 6.836 1.00 90.19 215 PRO A C 1
ATOM 1708 O O . PRO A 1 215 ? -4.244 10.266 5.999 1.00 90.19 215 PRO A O 1
ATOM 1711 N N . ASP A 1 216 ? -4.977 10.207 8.129 1.00 87.38 216 ASP A N 1
ATOM 1712 C CA . ASP A 1 216 ? -3.901 10.949 8.794 1.00 87.38 216 ASP A CA 1
ATOM 171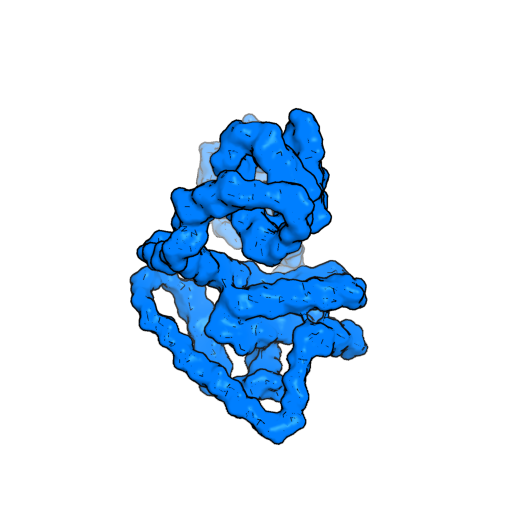3 C C . ASP A 1 216 ? -2.532 10.297 8.549 1.00 87.38 216 ASP A C 1
ATOM 1715 O O . ASP A 1 216 ? -1.657 10.897 7.930 1.00 87.38 216 ASP A O 1
ATOM 1719 N N . ILE A 1 217 ? -2.389 9.007 8.874 1.00 87.56 217 ILE A N 1
ATOM 1720 C CA . ILE A 1 217 ? -1.138 8.261 8.640 1.00 87.56 217 ILE A CA 1
ATOM 1721 C C . ILE A 1 217 ? -0.787 8.231 7.147 1.00 87.56 217 ILE A C 1
ATOM 1723 O O . ILE A 1 217 ? 0.380 8.303 6.758 1.00 87.56 217 ILE A O 1
ATOM 1727 N N . THR A 1 218 ? -1.802 8.104 6.289 1.00 89.69 218 THR A N 1
ATOM 1728 C CA . THR A 1 218 ? -1.608 8.093 4.833 1.00 89.69 218 THR A CA 1
ATOM 1729 C C . THR A 1 218 ? -1.127 9.452 4.329 1.00 89.69 218 THR A C 1
ATOM 1731 O O . THR A 1 218 ? -0.247 9.512 3.470 1.00 89.69 218 THR A O 1
ATOM 1734 N N . GLU A 1 219 ? -1.682 10.540 4.856 1.00 89.81 219 GLU A N 1
ATOM 1735 C CA . GLU A 1 219 ? -1.278 11.901 4.528 1.00 89.81 219 GLU A CA 1
ATOM 1736 C C . GLU A 1 219 ? 0.182 12.150 4.921 1.00 89.81 219 GLU A C 1
ATOM 1738 O O . GLU A 1 219 ? 0.972 12.606 4.092 1.00 89.81 219 GLU A O 1
ATOM 1743 N N . ASP A 1 220 ? 0.575 11.764 6.133 1.00 85.56 220 ASP A N 1
ATOM 1744 C CA . ASP A 1 220 ? 1.941 11.964 6.618 1.00 85.56 220 ASP A CA 1
ATOM 1745 C C . ASP A 1 220 ? 2.951 11.079 5.884 1.00 85.56 220 ASP A C 1
ATOM 1747 O O . ASP A 1 220 ? 4.036 11.535 5.510 1.00 85.56 220 ASP A O 1
ATOM 1751 N N . ALA A 1 221 ? 2.573 9.842 5.551 1.00 88.12 221 ALA A N 1
ATOM 1752 C CA . ALA A 1 221 ? 3.360 8.990 4.664 1.00 88.12 221 ALA A CA 1
ATOM 1753 C C . ALA A 1 221 ? 3.601 9.657 3.300 1.00 88.12 221 ALA A C 1
ATOM 1755 O O . ALA A 1 221 ? 4.733 9.669 2.808 1.00 88.12 221 ALA A O 1
ATOM 1756 N N . ASN A 1 222 ? 2.565 10.255 2.705 1.00 90.44 222 ASN A N 1
ATOM 1757 C CA . ASN A 1 222 ? 2.675 10.949 1.422 1.00 90.44 222 ASN A CA 1
ATOM 1758 C C . ASN A 1 222 ? 3.577 12.189 1.516 1.00 90.44 222 ASN A C 1
ATOM 1760 O O . ASN A 1 222 ? 4.370 12.433 0.601 1.00 90.44 222 ASN A O 1
ATOM 1764 N N . LYS A 1 223 ? 3.515 12.946 2.622 1.00 90.38 223 LYS A N 1
ATOM 1765 C CA . LYS A 1 223 ? 4.430 14.072 2.885 1.00 90.38 223 LYS A CA 1
ATOM 1766 C C . LYS A 1 223 ? 5.882 13.594 2.941 1.00 90.38 223 LYS A C 1
ATOM 1768 O O . LYS A 1 223 ? 6.721 14.136 2.219 1.00 90.38 223 LYS A O 1
ATOM 1773 N N . ILE A 1 224 ? 6.168 12.542 3.715 1.00 87.38 224 ILE A N 1
ATOM 1774 C CA . ILE A 1 224 ? 7.511 11.946 3.825 1.00 87.38 224 ILE A CA 1
ATOM 1775 C C . ILE A 1 224 ? 8.015 11.491 2.451 1.00 87.38 224 ILE A C 1
ATOM 1777 O O . ILE A 1 224 ? 9.136 11.817 2.063 1.00 87.38 224 ILE A O 1
ATOM 1781 N N . GLN A 1 225 ? 7.189 10.773 1.685 1.00 87.44 225 GLN A N 1
ATOM 1782 C CA . GLN A 1 225 ? 7.558 10.316 0.343 1.00 87.44 225 GLN A CA 1
ATOM 1783 C C . GLN A 1 225 ? 7.847 11.485 -0.606 1.00 87.44 225 GLN A C 1
ATOM 1785 O O . GLN A 1 225 ? 8.829 11.444 -1.346 1.00 87.44 225 GLN A O 1
ATOM 1790 N N . SER A 1 226 ? 7.032 12.541 -0.566 1.00 88.19 226 SER A N 1
ATOM 1791 C CA . SER A 1 226 ? 7.234 13.746 -1.375 1.00 88.19 226 SER A CA 1
ATOM 1792 C C . SER A 1 226 ? 8.544 14.461 -1.024 1.00 88.19 226 SER A C 1
ATOM 1794 O O . SER A 1 226 ? 9.294 14.843 -1.922 1.00 88.19 226 SER A O 1
ATOM 1796 N N . ILE A 1 227 ? 8.855 14.608 0.268 1.00 89.06 227 ILE A N 1
ATOM 1797 C CA . ILE A 1 227 ? 10.118 15.205 0.731 1.00 89.06 227 ILE A CA 1
ATOM 1798 C C . ILE A 1 227 ? 11.307 14.353 0.285 1.00 89.06 227 ILE A C 1
ATOM 1800 O O . ILE A 1 227 ? 12.265 14.882 -0.274 1.00 89.06 227 ILE A O 1
ATOM 1804 N N . ASN A 1 228 ? 11.236 13.035 0.477 1.00 87.50 228 ASN A N 1
ATOM 1805 C CA . ASN A 1 228 ? 12.303 12.122 0.075 1.00 87.50 228 ASN A CA 1
ATOM 1806 C C . ASN A 1 228 ? 12.537 12.144 -1.437 1.00 87.50 228 ASN A C 1
ATOM 1808 O O . ASN A 1 228 ? 13.684 12.091 -1.869 1.00 87.50 228 ASN A O 1
ATOM 1812 N N . ARG A 1 229 ? 11.475 12.288 -2.241 1.00 86.38 229 ARG A N 1
ATOM 1813 C CA . ARG A 1 229 ? 11.596 12.452 -3.693 1.00 86.38 229 ARG A CA 1
ATOM 1814 C C . ARG A 1 229 ? 12.346 13.735 -4.054 1.00 86.38 229 ARG A C 1
ATOM 1816 O O . ARG A 1 229 ? 13.297 13.661 -4.817 1.00 86.38 229 ARG A O 1
ATOM 1823 N N . LYS A 1 230 ? 12.000 14.874 -3.442 1.00 88.81 230 LYS A N 1
ATOM 1824 C CA . LYS A 1 230 ? 12.726 16.143 -3.648 1.00 88.81 230 LYS A CA 1
ATOM 1825 C C . LYS A 1 230 ? 14.198 16.047 -3.231 1.00 88.81 230 LYS A C 1
ATOM 1827 O O . LYS A 1 230 ? 15.072 16.552 -3.925 1.00 88.81 230 LYS A O 1
ATOM 1832 N N . LYS A 1 231 ? 14.487 15.370 -2.113 1.00 86.44 231 LYS A N 1
ATOM 1833 C CA . LYS A 1 231 ? 15.868 15.108 -1.672 1.00 86.44 231 LYS A CA 1
ATOM 1834 C C . LYS A 1 231 ? 16.629 14.242 -2.681 1.00 86.44 231 LYS A C 1
ATOM 1836 O O . LYS A 1 231 ? 17.795 14.510 -2.941 1.00 86.44 231 LYS A O 1
ATOM 1841 N N . ALA A 1 232 ? 15.978 13.229 -3.253 1.00 83.62 232 ALA A N 1
ATOM 1842 C CA . ALA A 1 232 ? 16.570 12.381 -4.283 1.00 83.62 232 ALA A CA 1
ATOM 1843 C C . ALA A 1 232 ? 16.801 13.133 -5.604 1.00 83.62 232 ALA A C 1
ATOM 1845 O O . ALA A 1 232 ? 17.825 12.916 -6.231 1.00 83.62 232 ALA A O 1
ATOM 1846 N N . GLU A 1 233 ? 15.903 14.043 -5.993 1.00 82.88 233 GLU A N 1
ATOM 1847 C CA . GLU A 1 233 ? 16.065 14.909 -7.174 1.00 82.88 233 GLU A CA 1
ATOM 1848 C C . GLU A 1 233 ? 17.265 15.863 -7.033 1.00 82.88 233 GLU A C 1
ATOM 1850 O O . GLU A 1 233 ? 17.987 16.091 -7.998 1.00 82.88 233 GLU A O 1
ATOM 1855 N N . ALA A 1 234 ? 17.504 16.396 -5.829 1.00 81.38 234 ALA A N 1
ATOM 1856 C CA . ALA A 1 234 ? 18.651 17.265 -5.551 1.00 81.38 234 ALA A CA 1
ATOM 1857 C C . ALA A 1 234 ? 19.979 16.497 -5.439 1.00 81.38 234 ALA A C 1
ATOM 1859 O O . ALA A 1 234 ? 21.055 17.073 -5.610 1.00 81.38 234 ALA A O 1
ATOM 1860 N N . LYS A 1 235 ? 19.922 15.197 -5.131 1.00 82.31 235 LYS A N 1
ATOM 1861 C CA . LYS A 1 235 ? 21.105 14.347 -5.056 1.00 82.31 235 LYS A CA 1
ATOM 1862 C C . LYS A 1 235 ? 21.530 13.999 -6.478 1.00 82.31 235 LYS A C 1
ATOM 1864 O O . LYS A 1 235 ? 20.895 13.178 -7.134 1.00 82.31 235 LYS A O 1
ATOM 1869 N N . ARG A 1 236 ? 22.627 14.600 -6.946 1.00 72.31 236 ARG A N 1
ATOM 1870 C CA . ARG A 1 236 ? 23.275 14.158 -8.184 1.00 72.31 236 ARG A CA 1
ATOM 1871 C C . ARG A 1 236 ? 23.630 12.681 -8.010 1.00 72.31 236 ARG A C 1
ATOM 1873 O O . ARG A 1 236 ? 24.340 12.321 -7.071 1.00 72.31 236 ARG A O 1
ATOM 1880 N N . ILE A 1 237 ? 23.054 11.833 -8.854 1.00 70.44 237 ILE A N 1
ATOM 1881 C CA . ILE A 1 237 ? 23.413 10.421 -8.898 1.00 70.44 237 ILE A CA 1
ATOM 1882 C C . ILE A 1 237 ? 24.716 10.359 -9.686 1.00 70.44 237 ILE A C 1
ATOM 1884 O O . ILE A 1 237 ? 24.754 10.772 -10.844 1.00 70.44 237 ILE A O 1
ATOM 1888 N N . ASP A 1 238 ? 25.774 9.927 -9.011 1.00 76.94 238 ASP A N 1
ATOM 1889 C CA . ASP A 1 238 ? 27.024 9.557 -9.654 1.00 76.94 238 ASP A CA 1
ATOM 1890 C C . ASP A 1 238 ? 26.824 8.146 -10.209 1.00 76.94 238 ASP A C 1
ATOM 1892 O O . ASP A 1 238 ? 26.684 7.184 -9.446 1.00 76.94 238 ASP A O 1
ATOM 1896 N N . TYR A 1 239 ? 26.615 8.056 -11.520 1.00 72.94 239 TYR A N 1
ATOM 1897 C CA . TYR A 1 239 ? 26.417 6.776 -12.188 1.00 72.94 239 TYR A CA 1
ATOM 1898 C C . TYR A 1 239 ? 27.790 6.204 -12.527 1.00 72.94 239 TYR A C 1
ATOM 1900 O O . TYR A 1 239 ? 28.631 6.961 -13.003 1.00 72.94 239 TYR A O 1
ATOM 1908 N N . PRO A 1 240 ? 28.010 4.894 -12.335 1.00 82.69 240 PRO A N 1
ATOM 1909 C CA . PRO A 1 240 ? 29.201 4.246 -12.861 1.00 82.69 240 PRO A CA 1
ATOM 1910 C C . PRO A 1 240 ? 29.335 4.497 -14.369 1.00 82.69 240 PRO A C 1
ATOM 1912 O O . PRO A 1 240 ? 28.319 4.525 -15.080 1.00 82.69 240 PRO A O 1
ATOM 1915 N N . ASP A 1 241 ? 30.568 4.660 -14.850 1.00 83.19 241 ASP A N 1
ATOM 1916 C CA . ASP A 1 241 ? 30.863 4.992 -16.250 1.00 83.19 241 ASP A CA 1
ATOM 1917 C C . ASP A 1 241 ? 30.281 3.958 -17.230 1.00 83.19 241 ASP A C 1
ATOM 1919 O O . ASP A 1 241 ? 29.950 4.273 -18.378 1.00 83.19 241 ASP A O 1
ATOM 1923 N N . GLU A 1 242 ? 30.070 2.720 -16.771 1.00 80.88 242 GLU A N 1
ATOM 1924 C CA . GLU A 1 242 ? 29.468 1.647 -17.556 1.00 80.88 242 GLU A CA 1
ATOM 1925 C C . GLU A 1 242 ? 28.009 1.939 -17.941 1.00 80.88 242 GLU A C 1
ATOM 1927 O O . GLU A 1 242 ? 27.545 1.443 -18.968 1.00 80.88 242 GLU A O 1
ATOM 1932 N N . PHE A 1 243 ? 27.286 2.749 -17.161 1.00 78.69 243 PHE A N 1
ATOM 1933 C CA . PHE A 1 243 ? 25.885 3.116 -17.412 1.00 78.69 243 PHE A CA 1
ATOM 1934 C C . PHE A 1 243 ? 25.719 4.491 -18.068 1.00 78.69 243 PHE A C 1
ATOM 1936 O O . PHE A 1 243 ? 24.588 4.958 -18.236 1.00 78.69 243 PHE A O 1
ATOM 1943 N N . ILE A 1 244 ? 26.822 5.131 -18.462 1.00 85.19 244 ILE A N 1
ATOM 1944 C CA . ILE A 1 244 ? 26.781 6.314 -19.319 1.00 85.19 244 ILE A CA 1
ATOM 1945 C C . ILE A 1 244 ? 26.141 5.935 -20.659 1.00 85.19 244 ILE A C 1
ATOM 1947 O O . ILE A 1 244 ? 26.344 4.841 -21.189 1.00 85.19 244 ILE A O 1
ATOM 1951 N N . LEU A 1 245 ? 25.326 6.846 -21.191 1.00 83.50 245 LEU A N 1
ATOM 1952 C CA . LEU A 1 245 ? 24.505 6.615 -22.377 1.00 83.50 245 LEU A CA 1
ATOM 1953 C C . LEU A 1 245 ? 25.355 6.210 -23.588 1.00 83.50 245 LEU A C 1
ATOM 1955 O O . LEU A 1 245 ? 24.995 5.289 -24.319 1.00 83.50 245 LEU A O 1
ATOM 1959 N N . GLU A 1 246 ? 26.477 6.901 -23.773 1.00 86.62 246 GLU A N 1
ATOM 1960 C CA . GLU A 1 246 ? 27.476 6.650 -24.804 1.00 86.62 246 GLU A CA 1
ATOM 1961 C C . GLU A 1 246 ? 28.071 5.245 -24.652 1.00 86.62 246 GLU A C 1
ATOM 1963 O O . GLU A 1 246 ? 28.003 4.455 -25.591 1.00 86.62 246 GLU A O 1
ATOM 1968 N N . SER A 1 247 ? 28.527 4.891 -23.447 1.00 88.44 247 SER A N 1
ATOM 1969 C CA . SER A 1 247 ? 29.102 3.576 -23.144 1.00 88.44 247 SER A CA 1
ATOM 1970 C C . SER A 1 247 ? 28.116 2.431 -23.396 1.00 88.44 247 SER A C 1
ATOM 1972 O O . SER A 1 247 ? 28.483 1.402 -23.958 1.00 88.44 247 SER A O 1
ATOM 1974 N N . VAL A 1 248 ? 26.852 2.589 -22.982 1.00 88.25 248 VAL A N 1
ATOM 1975 C CA . VAL A 1 248 ? 25.799 1.586 -23.223 1.00 88.25 248 VAL A CA 1
ATOM 1976 C C . VAL A 1 248 ? 25.541 1.434 -24.720 1.00 88.25 248 VAL A C 1
ATOM 1978 O O . VAL A 1 248 ? 25.378 0.319 -25.209 1.00 88.25 248 VAL A O 1
ATOM 1981 N N . LYS A 1 249 ? 25.528 2.541 -25.465 1.00 86.88 249 LYS A N 1
ATOM 1982 C CA . LYS A 1 249 ? 25.307 2.507 -26.909 1.00 86.88 249 LYS A CA 1
ATOM 1983 C C . LYS A 1 249 ? 26.433 1.784 -27.650 1.00 86.88 249 LYS A C 1
ATOM 1985 O O . LYS A 1 249 ? 26.144 0.928 -28.477 1.00 86.88 249 LYS A O 1
ATOM 1990 N N . GLU A 1 250 ? 27.689 2.081 -27.326 1.00 89.75 250 GLU A N 1
ATOM 1991 C CA . GLU A 1 250 ? 28.847 1.429 -27.952 1.00 89.75 250 GLU A CA 1
ATOM 1992 C C . GLU A 1 250 ? 28.804 -0.096 -27.798 1.00 89.75 250 GLU A C 1
ATOM 1994 O O . GLU A 1 250 ? 29.101 -0.834 -28.739 1.00 89.75 250 GLU A O 1
ATOM 1999 N N . ARG A 1 251 ? 28.377 -0.585 -26.629 1.00 90.94 251 ARG A N 1
ATOM 2000 C CA . ARG A 1 251 ? 28.260 -2.027 -26.375 1.00 90.94 251 ARG A CA 1
ATOM 2001 C C . ARG A 1 251 ? 27.080 -2.661 -27.109 1.00 90.94 251 ARG A C 1
ATOM 2003 O O . ARG A 1 251 ? 27.246 -3.730 -27.695 1.00 90.94 251 ARG A O 1
ATOM 2010 N N . LEU A 1 252 ? 25.938 -1.973 -27.181 1.00 88.62 252 LEU A N 1
ATOM 2011 C CA . LEU A 1 252 ? 24.793 -2.409 -27.992 1.00 88.62 252 LEU A CA 1
ATOM 2012 C C . LEU A 1 252 ? 25.146 -2.541 -29.481 1.00 88.62 252 LEU A C 1
ATOM 2014 O O . LEU A 1 252 ? 24.728 -3.502 -30.138 1.00 88.62 252 LEU A O 1
ATOM 2018 N N . ASP A 1 253 ? 25.943 -1.610 -30.004 1.00 88.06 253 ASP A N 1
ATOM 2019 C CA . ASP A 1 253 ? 26.433 -1.638 -31.384 1.00 88.06 253 ASP A CA 1
ATOM 2020 C C . ASP A 1 253 ? 27.427 -2.793 -31.606 1.00 88.06 253 ASP A C 1
ATOM 2022 O O . ASP A 1 253 ? 27.399 -3.447 -32.651 1.00 88.06 253 ASP A O 1
ATOM 2026 N N . ALA A 1 254 ? 28.253 -3.107 -30.603 1.00 89.81 254 ALA A N 1
ATOM 2027 C CA . ALA A 1 254 ? 29.231 -4.1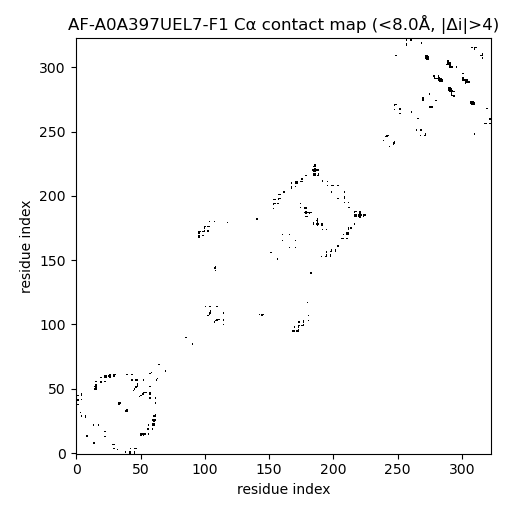93 -30.658 1.00 89.81 254 ALA A CA 1
ATOM 2028 C C . ALA A 1 254 ? 28.625 -5.603 -30.514 1.00 89.81 254 ALA A C 1
ATOM 2030 O O . ALA A 1 254 ? 29.285 -6.589 -30.861 1.00 89.81 254 ALA A O 1
ATOM 2031 N N . TYR A 1 255 ? 27.391 -5.740 -30.010 1.00 90.00 255 TYR A N 1
ATOM 2032 C CA . TYR A 1 255 ? 26.806 -7.059 -29.772 1.00 90.00 255 TYR A CA 1
ATOM 2033 C C . TYR A 1 255 ? 26.603 -7.873 -31.052 1.00 90.00 255 TYR A C 1
ATOM 2035 O O . TYR A 1 255 ? 25.937 -7.459 -32.008 1.00 90.00 255 TYR A O 1
ATOM 2043 N N . ASN A 1 256 ? 27.106 -9.108 -31.018 1.00 87.50 256 ASN A N 1
ATOM 2044 C CA . ASN A 1 256 ? 26.823 -10.120 -32.021 1.00 87.50 256 ASN A CA 1
ATOM 2045 C C . ASN A 1 256 ? 25.577 -10.920 -31.623 1.00 87.50 256 ASN A C 1
ATOM 2047 O O . ASN A 1 256 ? 25.654 -11.873 -30.855 1.00 87.50 256 ASN A O 1
ATOM 2051 N N . ILE A 1 257 ? 24.437 -10.588 -32.222 1.00 85.44 257 ILE A N 1
ATOM 2052 C CA . ILE A 1 257 ? 23.136 -11.243 -31.986 1.00 85.44 257 ILE A CA 1
ATOM 2053 C C . ILE A 1 257 ? 23.094 -12.744 -32.346 1.00 85.44 257 ILE A C 1
ATOM 2055 O O . ILE A 1 257 ? 22.076 -13.400 -32.150 1.00 85.44 257 ILE A O 1
ATOM 2059 N N . LYS A 1 258 ? 24.179 -13.305 -32.901 1.00 87.31 258 LYS A N 1
ATOM 2060 C CA . LYS A 1 258 ? 24.309 -14.746 -33.170 1.00 87.31 258 LYS A CA 1
ATOM 2061 C C . LYS A 1 258 ? 24.790 -15.547 -31.957 1.00 87.31 258 LYS A C 1
ATOM 2063 O O . LYS A 1 258 ? 24.683 -16.770 -31.975 1.00 87.31 258 LYS A O 1
ATOM 2068 N N . THR A 1 259 ? 25.373 -14.901 -30.947 1.00 87.56 259 THR A N 1
ATOM 2069 C CA . THR A 1 259 ? 25.824 -15.570 -29.714 1.00 87.56 259 THR A CA 1
ATOM 2070 C C . THR A 1 259 ? 24.698 -15.621 -28.687 1.00 87.56 259 THR A C 1
ATOM 2072 O O . THR A 1 259 ? 23.702 -14.936 -28.850 1.00 87.56 259 THR A O 1
ATOM 2075 N N . LEU A 1 260 ? 24.813 -16.413 -27.622 1.00 87.00 260 LEU A N 1
ATOM 2076 C CA . LEU A 1 260 ? 23.818 -16.384 -26.543 1.00 87.00 260 LEU A CA 1
ATOM 2077 C C . LEU A 1 260 ? 23.901 -15.044 -25.787 1.00 87.00 260 LEU A C 1
ATOM 2079 O O . LEU A 1 260 ? 25.005 -14.575 -25.512 1.00 87.00 260 LEU A O 1
ATOM 2083 N N . SER A 1 261 ? 22.761 -14.436 -25.454 1.00 87.44 261 SER A N 1
ATOM 2084 C CA . SER A 1 261 ? 22.712 -13.238 -24.609 1.00 87.44 261 SER A CA 1
ATOM 2085 C C . SER A 1 261 ? 23.022 -13.575 -23.149 1.00 87.44 261 SER A C 1
ATOM 2087 O O . SER A 1 261 ? 22.598 -14.616 -22.642 1.00 87.44 261 SER A O 1
ATOM 2089 N N . ASP A 1 262 ? 23.691 -12.668 -22.445 1.00 89.12 262 ASP A N 1
ATOM 2090 C CA . ASP A 1 262 ? 23.920 -12.756 -21.004 1.00 89.12 262 ASP A CA 1
ATOM 2091 C C . ASP A 1 262 ? 23.084 -11.721 -20.223 1.00 89.12 262 ASP A C 1
ATOM 2093 O O . ASP A 1 262 ? 22.291 -10.952 -20.775 1.00 89.12 262 ASP A O 1
ATOM 2097 N N . TYR A 1 263 ? 23.234 -11.704 -18.896 1.00 89.38 263 TYR A N 1
ATOM 2098 C CA . TYR A 1 263 ? 22.523 -10.742 -18.049 1.00 89.38 263 TYR A CA 1
ATOM 2099 C C . TYR A 1 263 ? 22.942 -9.289 -18.303 1.00 89.38 263 TYR A C 1
ATOM 2101 O O . TYR A 1 263 ? 22.156 -8.381 -18.022 1.00 89.38 263 TYR A O 1
ATOM 2109 N N . GLN A 1 264 ? 24.151 -9.060 -18.823 1.00 88.62 264 GLN A N 1
ATOM 2110 C CA . GLN A 1 264 ? 24.622 -7.726 -19.167 1.00 88.62 264 GLN A CA 1
ATOM 2111 C C . GLN A 1 264 ? 23.904 -7.217 -20.421 1.00 88.62 264 GLN A C 1
ATOM 2113 O O . GLN A 1 264 ? 23.330 -6.131 -20.383 1.00 88.62 264 GLN A O 1
ATOM 2118 N N . ALA A 1 265 ? 23.821 -8.040 -21.466 1.00 88.94 265 ALA A N 1
ATOM 2119 C CA . ALA A 1 265 ? 23.047 -7.761 -22.668 1.00 88.94 265 ALA A CA 1
ATOM 2120 C C . ALA A 1 265 ? 21.580 -7.465 -22.342 1.00 88.94 265 ALA A C 1
ATOM 2122 O O . ALA A 1 265 ? 21.016 -6.484 -22.826 1.00 88.94 265 ALA A O 1
ATOM 2123 N N . LEU A 1 266 ? 20.978 -8.255 -21.446 1.00 88.81 266 LEU A N 1
ATOM 2124 C CA . LEU A 1 266 ? 19.620 -8.003 -20.969 1.00 88.81 266 LEU A CA 1
ATOM 2125 C C . LEU A 1 266 ? 19.493 -6.633 -20.286 1.00 88.81 266 LEU A C 1
ATOM 2127 O O . LEU A 1 266 ? 18.552 -5.887 -20.564 1.00 88.81 266 LEU A O 1
ATOM 2131 N N . ALA A 1 267 ? 20.425 -6.286 -19.396 1.00 88.56 267 ALA A N 1
ATOM 2132 C CA . ALA A 1 267 ? 20.412 -5.004 -18.699 1.00 88.56 267 ALA A CA 1
ATOM 2133 C C . ALA A 1 267 ? 20.586 -3.823 -19.668 1.00 88.56 267 ALA A C 1
ATOM 2135 O O . ALA A 1 267 ? 19.867 -2.829 -19.560 1.00 88.56 267 ALA A O 1
ATOM 2136 N N . GLU A 1 268 ? 21.487 -3.938 -20.641 1.00 89.25 268 GLU A N 1
ATOM 2137 C CA . GLU A 1 268 ? 21.750 -2.907 -21.647 1.00 89.25 268 GLU A CA 1
ATOM 2138 C C . GLU A 1 268 ? 20.568 -2.716 -22.593 1.00 89.25 268 GLU A C 1
ATOM 2140 O O . GLU A 1 268 ? 20.167 -1.580 -22.852 1.00 89.25 268 GLU A O 1
ATOM 2145 N N . VAL A 1 269 ? 19.926 -3.806 -23.023 1.00 86.56 269 VAL A N 1
ATOM 2146 C CA . VAL A 1 269 ? 18.678 -3.737 -23.788 1.00 86.56 269 VAL A CA 1
ATOM 2147 C C . VAL A 1 269 ? 17.567 -3.105 -22.946 1.00 86.56 269 VAL A C 1
ATOM 2149 O O . VAL A 1 269 ? 16.837 -2.247 -23.432 1.00 86.56 269 VAL A O 1
ATOM 2152 N N . MET A 1 270 ? 17.455 -3.412 -21.654 1.00 87.00 270 MET A N 1
ATOM 2153 C CA . MET A 1 270 ? 16.478 -2.740 -20.789 1.00 87.00 270 MET A CA 1
ATOM 2154 C C . MET A 1 270 ? 16.735 -1.230 -20.649 1.00 87.00 270 MET A C 1
ATOM 2156 O O . MET A 1 270 ? 15.774 -0.452 -20.647 1.00 87.00 270 MET A O 1
ATOM 2160 N N . VAL A 1 271 ? 18.003 -0.809 -20.562 1.00 87.25 271 VAL A N 1
ATOM 2161 C CA . VAL A 1 271 ? 18.402 0.609 -20.555 1.00 87.25 271 VAL A CA 1
ATOM 2162 C C . VAL A 1 271 ? 18.051 1.268 -21.888 1.00 87.25 271 VAL A C 1
ATOM 2164 O O . VAL A 1 271 ? 17.366 2.292 -21.886 1.00 87.25 271 VAL A O 1
ATOM 2167 N N . MET A 1 272 ? 18.410 0.641 -23.014 1.00 87.31 272 MET A N 1
ATOM 2168 C CA . MET A 1 272 ? 18.059 1.090 -24.367 1.00 87.31 272 MET A CA 1
ATOM 2169 C C . MET A 1 272 ? 16.558 1.345 -24.506 1.00 87.31 272 MET A C 1
ATOM 2171 O O . MET A 1 272 ? 16.140 2.364 -25.053 1.00 87.31 272 MET A O 1
ATOM 2175 N N . LEU A 1 273 ? 15.739 0.432 -23.989 1.00 78.75 273 LEU A N 1
ATOM 2176 C CA . LEU A 1 273 ? 14.280 0.487 -24.066 1.00 78.75 273 LEU A CA 1
ATOM 2177 C C . LEU A 1 273 ? 13.648 1.425 -23.029 1.00 78.75 273 LEU A C 1
ATOM 2179 O O . LEU A 1 273 ? 12.445 1.685 -23.076 1.00 78.75 273 LEU A O 1
ATOM 2183 N N . CYS A 1 274 ? 14.430 1.929 -22.070 1.00 81.06 274 CYS A N 1
ATOM 2184 C CA . CYS A 1 274 ? 13.931 2.706 -20.937 1.00 81.06 274 CYS A CA 1
ATOM 2185 C C . CYS A 1 274 ? 12.797 1.983 -20.171 1.00 81.06 274 CYS A C 1
ATOM 2187 O O . CYS A 1 274 ? 11.858 2.631 -19.689 1.00 81.06 274 CYS A O 1
ATOM 2189 N N . ILE A 1 275 ? 12.858 0.647 -20.072 1.00 78.81 275 ILE A N 1
ATOM 2190 C CA . ILE A 1 275 ? 11.825 -0.186 -19.430 1.00 78.81 275 ILE A CA 1
ATOM 2191 C C . ILE A 1 275 ? 12.262 -0.696 -18.061 1.00 78.81 275 ILE A C 1
ATOM 2193 O O . ILE A 1 275 ? 13.442 -0.777 -17.725 1.00 78.81 275 ILE A O 1
ATOM 2197 N N . ARG A 1 276 ? 11.281 -1.085 -17.245 1.00 78.06 276 ARG A N 1
ATOM 2198 C CA . ARG A 1 276 ? 11.540 -1.730 -15.951 1.00 78.06 276 ARG A CA 1
ATOM 2199 C C . ARG A 1 276 ? 11.683 -3.245 -16.122 1.00 78.06 276 ARG A C 1
ATOM 2201 O O . ARG A 1 276 ? 10.945 -3.820 -16.919 1.00 78.06 276 ARG A O 1
ATOM 2208 N N . PRO A 1 277 ? 12.466 -3.931 -15.267 1.00 82.12 277 PRO A N 1
ATOM 2209 C CA . PRO A 1 277 ? 12.578 -5.393 -15.317 1.00 82.12 277 PRO A CA 1
ATOM 2210 C C . PRO A 1 277 ? 11.224 -6.120 -15.247 1.00 82.12 277 PRO A C 1
ATOM 2212 O O . PRO A 1 277 ? 10.998 -7.112 -15.929 1.00 82.12 277 PRO A O 1
ATOM 2215 N N . ALA A 1 278 ? 10.284 -5.605 -14.445 1.00 78.19 278 ALA A N 1
ATOM 2216 C CA . ALA A 1 278 ? 8.948 -6.189 -14.314 1.00 78.19 278 ALA A CA 1
ATOM 2217 C C . ALA A 1 278 ? 8.079 -6.046 -15.577 1.00 78.19 278 ALA A C 1
ATOM 2219 O O . ALA A 1 278 ? 7.118 -6.792 -15.723 1.00 78.19 278 ALA A O 1
ATOM 2220 N N . GLU A 1 279 ? 8.385 -5.087 -16.454 1.00 79.38 279 GLU A N 1
ATOM 2221 C CA . GLU A 1 279 ? 7.651 -4.865 -17.705 1.00 79.38 279 GLU A CA 1
ATOM 2222 C C . GLU A 1 279 ? 8.103 -5.843 -18.792 1.00 79.38 279 GLU A C 1
ATOM 2224 O O . GLU A 1 279 ? 7.294 -6.195 -19.639 1.00 79.38 279 GLU A O 1
ATOM 2229 N N . LEU A 1 280 ? 9.341 -6.349 -18.725 1.00 78.94 280 LEU A N 1
ATOM 2230 C CA . LEU A 1 280 ? 9.896 -7.263 -19.725 1.00 78.94 280 LEU A CA 1
ATOM 2231 C C . LEU A 1 280 ? 9.087 -8.563 -19.851 1.00 78.94 280 LEU A C 1
ATOM 2233 O O . LEU A 1 280 ? 8.766 -8.986 -20.953 1.00 78.94 280 LEU A O 1
ATOM 2237 N N . LYS A 1 281 ? 8.682 -9.164 -18.722 1.00 78.44 281 LYS A N 1
ATOM 2238 C CA . LYS A 1 281 ? 7.924 -10.433 -18.710 1.00 78.44 281 LYS A CA 1
ATOM 2239 C C . LYS A 1 281 ? 6.572 -10.353 -19.416 1.00 78.44 281 LYS A C 1
ATOM 2241 O O . LYS A 1 281 ? 6.035 -11.371 -19.838 1.00 78.44 281 LYS A O 1
ATOM 2246 N N . THR A 1 282 ? 5.985 -9.164 -19.461 1.00 78.81 282 THR A N 1
ATOM 2247 C CA . THR A 1 282 ? 4.658 -8.923 -20.033 1.00 78.81 282 THR A CA 1
ATOM 2248 C C . THR A 1 282 ? 4.720 -8.104 -21.314 1.00 78.81 282 THR A C 1
ATOM 2250 O O . THR A 1 282 ? 3.667 -7.863 -21.903 1.00 78.81 282 THR A O 1
ATOM 2253 N N . LEU A 1 283 ? 5.920 -7.692 -21.740 1.00 79.00 283 LEU A N 1
ATOM 2254 C CA . LEU A 1 283 ? 6.151 -6.821 -22.883 1.00 79.00 283 LEU A CA 1
ATOM 2255 C C . LEU A 1 283 ? 5.641 -7.484 -24.160 1.00 79.00 283 LEU A C 1
ATOM 2257 O O . LEU A 1 283 ? 5.978 -8.627 -24.463 1.00 79.00 283 LEU A O 1
ATOM 2261 N N . ARG A 1 284 ? 4.836 -6.752 -24.927 1.00 80.19 284 ARG A N 1
ATOM 2262 C CA . ARG A 1 284 ? 4.409 -7.170 -26.264 1.00 80.19 284 ARG A CA 1
ATOM 2263 C C . ARG A 1 284 ? 4.607 -6.018 -27.224 1.00 80.19 284 ARG A C 1
ATOM 2265 O O . ARG A 1 284 ? 4.207 -4.891 -26.934 1.00 80.19 284 ARG A O 1
ATOM 2272 N N . ILE A 1 285 ? 5.215 -6.313 -28.364 1.00 78.19 285 ILE A N 1
ATOM 2273 C CA . ILE A 1 285 ? 5.502 -5.338 -29.411 1.00 78.19 285 ILE A CA 1
ATOM 2274 C C . ILE A 1 285 ? 4.672 -5.724 -30.628 1.00 78.19 285 ILE A C 1
ATOM 2276 O O . ILE A 1 285 ? 4.721 -6.861 -31.088 1.00 78.19 285 ILE A O 1
ATOM 2280 N N . THR A 1 286 ? 3.875 -4.778 -31.108 1.00 76.69 286 THR A N 1
ATOM 2281 C CA . THR A 1 286 ? 3.028 -4.921 -32.295 1.00 76.69 286 THR A CA 1
ATOM 2282 C C . THR A 1 286 ? 3.225 -3.710 -33.196 1.00 76.69 286 THR A C 1
ATOM 2284 O O . THR A 1 286 ? 3.715 -2.674 -32.741 1.00 76.69 286 THR A O 1
ATOM 2287 N N . ASP A 1 287 ? 2.746 -3.788 -34.434 1.00 73.94 287 ASP A N 1
ATOM 2288 C CA . ASP A 1 287 ? 2.772 -2.654 -35.369 1.00 73.94 287 ASP A CA 1
ATOM 2289 C C . ASP A 1 287 ? 2.006 -1.431 -34.832 1.00 73.94 287 ASP A C 1
ATOM 2291 O O . ASP A 1 287 ? 2.300 -0.288 -35.174 1.00 73.94 287 ASP A O 1
ATOM 2295 N N . THR A 1 288 ? 1.042 -1.659 -33.933 1.00 74.31 288 THR A N 1
ATOM 2296 C CA . THR A 1 288 ? 0.228 -0.607 -33.302 1.00 74.31 288 THR A CA 1
ATOM 2297 C C . THR A 1 288 ? 0.883 0.039 -32.074 1.00 74.31 288 THR A C 1
ATOM 2299 O O . THR A 1 288 ? 0.372 1.031 -31.552 1.00 74.31 288 THR A O 1
ATOM 2302 N N . GLY A 1 289 ? 2.016 -0.495 -31.605 1.00 76.25 289 GLY A N 1
ATOM 2303 C CA . GLY A 1 289 ? 2.746 -0.009 -30.436 1.00 76.25 289 GLY A CA 1
ATOM 2304 C C . GLY A 1 289 ? 3.091 -1.109 -29.432 1.00 76.25 289 GLY A C 1
ATOM 2305 O O . GLY A 1 289 ? 3.039 -2.304 -29.733 1.00 76.25 289 GLY A O 1
ATOM 2306 N N . VAL A 1 290 ? 3.457 -0.685 -28.221 1.00 77.12 290 VAL A N 1
ATOM 2307 C CA . VAL A 1 290 ? 3.916 -1.571 -27.143 1.00 77.12 290 VAL A CA 1
ATOM 2308 C C . VAL A 1 290 ? 2.913 -1.644 -26.008 1.00 77.12 290 VAL A C 1
ATOM 2310 O O . VAL A 1 290 ? 2.410 -0.620 -25.541 1.00 77.12 290 VAL A O 1
ATOM 2313 N N . THR A 1 291 ? 2.651 -2.862 -25.551 1.00 76.06 291 THR A N 1
ATOM 2314 C CA . THR A 1 291 ? 1.794 -3.171 -24.406 1.00 76.06 291 THR A CA 1
ATOM 2315 C C . THR A 1 291 ? 2.596 -3.966 -23.363 1.00 76.06 291 THR A C 1
ATOM 2317 O O . THR A 1 291 ? 3.761 -4.304 -23.582 1.00 76.06 291 THR A O 1
ATOM 2320 N N . GLY A 1 292 ? 2.010 -4.235 -22.200 1.00 73.69 292 GLY A N 1
ATOM 2321 C CA . GLY A 1 292 ? 2.622 -5.037 -21.141 1.00 73.69 292 GLY A CA 1
ATOM 2322 C C . GLY A 1 292 ? 3.119 -4.228 -19.953 1.00 73.69 292 GLY A C 1
ATOM 2323 O O . GLY A 1 292 ? 3.897 -4.729 -19.142 1.00 73.69 292 GLY A O 1
ATOM 2324 N N . TYR A 1 293 ? 2.705 -2.967 -19.829 1.00 72.81 293 TYR A N 1
ATOM 2325 C CA . TYR A 1 293 ? 3.189 -2.089 -18.767 1.00 72.81 293 TYR A CA 1
ATOM 2326 C C . TYR A 1 293 ? 2.570 -2.462 -17.410 1.00 72.81 293 TYR A C 1
ATOM 2328 O O . TYR A 1 293 ? 1.388 -2.231 -17.151 1.00 72.81 293 TYR A O 1
ATOM 2336 N N . ALA A 1 294 ? 3.405 -2.947 -16.485 1.00 67.25 294 ALA A N 1
ATOM 2337 C CA . ALA A 1 294 ? 3.001 -3.532 -15.200 1.00 67.25 294 ALA A CA 1
ATOM 2338 C C . ALA A 1 294 ? 2.226 -2.599 -14.236 1.00 67.25 294 ALA A C 1
ATOM 2340 O O . ALA A 1 294 ? 1.689 -3.052 -13.223 1.00 67.25 294 ALA A O 1
ATOM 2341 N N . LYS A 1 295 ? 2.166 -1.283 -14.493 1.00 65.75 295 LYS A N 1
ATOM 2342 C CA . LYS A 1 295 ? 1.517 -0.308 -13.593 1.00 65.75 295 LYS A CA 1
ATOM 2343 C C . LYS A 1 295 ? 0.007 -0.135 -13.791 1.00 65.75 295 LYS A C 1
ATOM 2345 O O . LYS A 1 295 ? -0.624 0.502 -12.947 1.00 65.75 295 LYS A O 1
ATOM 2350 N N . ASN A 1 296 ? -0.585 -0.709 -14.834 1.00 64.88 296 ASN A N 1
ATOM 2351 C CA . ASN A 1 296 ? -2.014 -0.567 -15.123 1.00 64.88 296 ASN A CA 1
ATOM 2352 C C . ASN A 1 296 ? -2.835 -1.607 -14.330 1.00 64.88 296 ASN A C 1
ATOM 2354 O O . ASN A 1 296 ? -3.324 -2.590 -14.876 1.00 64.88 296 ASN A O 1
ATOM 2358 N N . ARG A 1 297 ? -2.958 -1.442 -13.004 1.00 56.19 297 ARG A N 1
ATOM 2359 C CA . ARG A 1 297 ? -3.741 -2.380 -12.173 1.00 56.19 297 ARG A CA 1
ATOM 2360 C C . ARG A 1 297 ? -5.231 -2.303 -12.517 1.00 56.19 297 ARG A C 1
ATOM 2362 O O . ARG A 1 297 ? -5.865 -1.293 -12.230 1.00 56.19 297 ARG A O 1
ATOM 2369 N N . GLY A 1 298 ? -5.782 -3.387 -13.068 1.00 64.38 298 GLY A N 1
ATOM 2370 C CA . GLY A 1 298 ? -7.216 -3.521 -13.361 1.00 64.38 298 GLY A CA 1
ATOM 2371 C C . GLY A 1 298 ? -7.715 -2.653 -14.520 1.00 64.38 298 GLY A C 1
ATOM 2372 O O . GLY A 1 298 ? -8.919 -2.470 -14.660 1.00 64.38 298 GLY A O 1
ATOM 2373 N N . GLN A 1 299 ? -6.805 -2.101 -15.325 1.00 67.19 299 GLN A N 1
ATOM 2374 C CA . GLN A 1 299 ? -7.135 -1.355 -16.537 1.00 67.19 299 GLN A CA 1
ATOM 2375 C C . GLN A 1 299 ? -6.741 -2.172 -17.770 1.00 67.19 299 GLN A C 1
ATOM 2377 O O . GLN A 1 299 ? -5.762 -2.920 -17.698 1.00 67.19 299 GLN A O 1
ATOM 2382 N N . PRO A 1 300 ? -7.474 -2.036 -18.891 1.00 72.69 300 PRO A N 1
ATOM 2383 C CA . PRO A 1 300 ? -7.059 -2.630 -20.151 1.00 72.69 300 PRO A CA 1
ATOM 2384 C C . PRO A 1 300 ? -5.684 -2.092 -20.549 1.00 72.69 300 PRO A C 1
ATOM 2386 O O . PRO A 1 300 ? -5.335 -0.940 -20.276 1.00 72.69 300 PRO A O 1
ATOM 2389 N N . ASP A 1 301 ? -4.891 -2.952 -21.172 1.00 73.88 301 ASP A N 1
ATOM 2390 C CA . ASP A 1 301 ? -3.547 -2.607 -21.602 1.00 73.88 301 ASP A CA 1
ATOM 2391 C C . ASP A 1 301 ? -3.629 -1.725 -22.851 1.00 73.88 301 ASP A C 1
ATOM 2393 O O . ASP A 1 301 ? -4.051 -2.168 -23.918 1.00 73.88 301 ASP A O 1
ATOM 2397 N N . ILE A 1 302 ? -3.306 -0.442 -22.695 1.00 76.06 302 ILE A N 1
ATO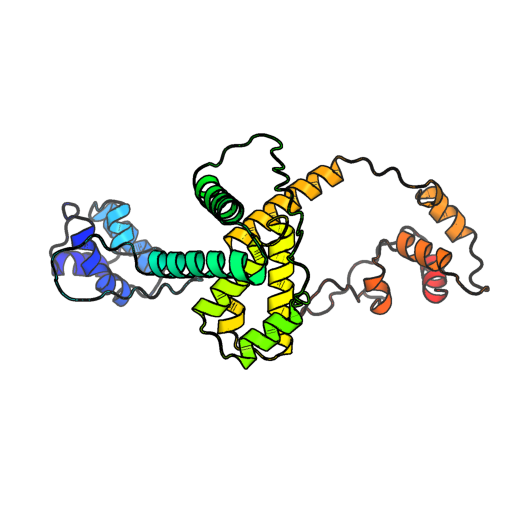M 2398 C CA . ILE A 1 302 ? -3.387 0.537 -23.780 1.00 76.06 302 ILE A CA 1
ATOM 2399 C C . ILE A 1 302 ? -2.033 0.566 -24.498 1.00 76.06 302 ILE A C 1
ATOM 2401 O O . ILE A 1 302 ? -1.031 0.861 -23.833 1.00 76.06 302 ILE A O 1
ATOM 2405 N N . PRO A 1 303 ? -1.988 0.331 -25.825 1.00 79.94 303 PRO A N 1
ATOM 2406 C CA . PRO A 1 303 ? -0.770 0.475 -26.612 1.00 79.94 303 PRO A CA 1
ATOM 2407 C C . PRO A 1 303 ? -0.133 1.850 -26.424 1.00 79.94 303 PRO A C 1
ATOM 2409 O O . PRO A 1 303 ? -0.793 2.888 -26.500 1.00 79.94 303 PRO A O 1
ATOM 2412 N N . ARG A 1 304 ? 1.173 1.862 -26.163 1.00 75.94 304 ARG A N 1
ATOM 2413 C CA . ARG A 1 304 ? 1.974 3.079 -26.023 1.00 75.94 304 ARG A CA 1
ATOM 2414 C C . ARG A 1 304 ? 2.995 3.165 -27.140 1.00 75.94 304 ARG A C 1
ATOM 2416 O O . ARG A 1 304 ? 3.453 2.156 -27.675 1.00 75.94 304 ARG A O 1
ATOM 2423 N N . LYS A 1 305 ? 3.406 4.396 -27.445 1.00 76.88 305 LYS A N 1
ATOM 2424 C CA . LYS A 1 305 ? 4.537 4.635 -28.338 1.00 76.88 305 LYS A CA 1
ATOM 2425 C C . LYS A 1 305 ? 5.788 3.995 -27.739 1.00 76.88 305 LYS A C 1
ATOM 2427 O O . LYS A 1 305 ? 6.162 4.322 -26.610 1.00 76.88 305 LYS A O 1
ATOM 2432 N N . PHE A 1 306 ? 6.427 3.125 -28.513 1.00 73.19 306 PHE A N 1
ATOM 2433 C CA . PHE A 1 306 ? 7.716 2.552 -28.165 1.00 73.19 306 PHE A CA 1
ATOM 2434 C C . PHE A 1 306 ? 8.749 3.664 -27.975 1.00 73.19 306 PHE A C 1
ATOM 2436 O O . PHE A 1 306 ? 8.867 4.558 -28.819 1.00 73.19 306 PHE A O 1
ATOM 2443 N N . ARG A 1 307 ? 9.471 3.635 -26.857 1.00 76.12 307 ARG A N 1
ATOM 2444 C CA . ARG A 1 307 ? 10.607 4.522 -26.612 1.00 76.12 307 ARG A CA 1
ATOM 2445 C C . ARG A 1 307 ? 11.852 3.656 -26.608 1.00 76.12 307 ARG A C 1
ATOM 2447 O O . ARG A 1 307 ? 11.918 2.704 -25.847 1.00 76.12 307 ARG A O 1
ATOM 2454 N N . SER A 1 308 ? 12.792 3.989 -27.476 1.00 77.75 308 SER A N 1
ATOM 2455 C CA . SER A 1 308 ? 14.077 3.318 -27.587 1.00 77.75 308 SER A CA 1
ATOM 2456 C C . SER A 1 308 ? 15.145 4.376 -27.813 1.00 77.75 308 SER A C 1
ATOM 2458 O O . SER A 1 308 ? 14.906 5.365 -28.513 1.00 77.75 308 SER A O 1
ATOM 2460 N N . MET A 1 309 ? 16.302 4.181 -27.193 1.00 80.88 309 MET A N 1
ATOM 2461 C CA . MET A 1 309 ? 17.520 4.923 -27.497 1.00 80.88 309 MET A CA 1
ATOM 2462 C C . MET A 1 309 ? 18.086 4.527 -28.863 1.00 80.88 309 MET A C 1
ATOM 2464 O O . MET A 1 309 ? 18.634 5.379 -29.562 1.00 80.88 309 MET A O 1
ATOM 2468 N N . GLU A 1 310 ? 17.915 3.260 -29.252 1.00 83.31 310 GLU A N 1
ATOM 2469 C CA . GLU A 1 310 ? 18.225 2.783 -30.595 1.00 83.31 310 GLU A CA 1
ATOM 2470 C C . GLU A 1 310 ? 17.183 3.330 -31.575 1.00 83.31 310 GLU A C 1
ATOM 2472 O O . GLU A 1 310 ? 15.980 3.075 -31.434 1.00 83.31 310 GLU A O 1
ATOM 2477 N N . LYS A 1 311 ? 17.657 4.120 -32.542 1.00 82.31 311 LYS A N 1
ATOM 2478 C CA . LYS A 1 311 ? 16.832 4.791 -33.554 1.00 82.31 311 LYS A CA 1
ATOM 2479 C C . LYS A 1 311 ? 16.632 3.919 -34.793 1.00 82.31 311 LYS A C 1
ATOM 2481 O O . LYS A 1 311 ? 15.647 4.117 -35.503 1.00 82.31 311 LYS A O 1
ATOM 2486 N N . ASN A 1 312 ? 17.537 2.976 -35.053 1.00 83.69 312 ASN A N 1
ATOM 2487 C CA . ASN A 1 312 ? 17.400 1.985 -36.105 1.00 83.69 312 ASN A CA 1
ATOM 2488 C C . ASN A 1 312 ? 16.394 0.908 -35.670 1.00 83.69 312 ASN A C 1
ATOM 2490 O O . ASN A 1 312 ? 16.653 0.090 -34.788 1.00 83.69 312 ASN A O 1
ATOM 2494 N N . GLN A 1 313 ? 15.226 0.911 -36.310 1.00 77.94 313 GLN A N 1
ATOM 2495 C CA . GLN A 1 313 ? 14.133 -0.001 -35.980 1.00 77.94 313 GLN A CA 1
ATOM 2496 C C . GLN A 1 313 ? 14.483 -1.473 -36.222 1.00 77.94 313 GLN A C 1
ATOM 2498 O O . GLN A 1 313 ? 14.049 -2.325 -35.448 1.00 77.94 313 GLN A O 1
ATOM 2503 N N . GLU A 1 314 ? 15.266 -1.775 -37.260 1.00 82.81 314 GLU A N 1
ATOM 2504 C CA . GLU A 1 314 ? 15.685 -3.147 -37.563 1.00 82.81 314 GLU A CA 1
ATOM 2505 C C . GLU A 1 314 ? 16.626 -3.662 -36.478 1.00 82.81 314 GLU A C 1
ATOM 2507 O O . GLU A 1 314 ? 16.365 -4.706 -35.883 1.00 82.81 314 GLU A O 1
ATOM 2512 N N . ARG A 1 315 ? 17.639 -2.866 -36.117 1.00 84.69 315 ARG A N 1
ATOM 2513 C CA . ARG A 1 315 ? 18.581 -3.215 -35.048 1.00 84.69 315 ARG A CA 1
ATOM 2514 C C . ARG A 1 315 ? 17.887 -3.386 -33.697 1.00 84.69 315 ARG A C 1
ATOM 2516 O O . ARG A 1 315 ? 18.156 -4.345 -32.979 1.00 84.69 315 ARG A O 1
ATOM 2523 N N . ALA A 1 316 ? 16.952 -2.497 -33.359 1.00 82.19 316 ALA A N 1
ATOM 2524 C CA . ALA A 1 316 ? 16.167 -2.624 -32.133 1.00 82.19 316 ALA A CA 1
ATOM 2525 C C . ALA A 1 316 ? 15.361 -3.934 -32.111 1.00 82.19 316 ALA A C 1
ATOM 2527 O O . ALA A 1 316 ? 15.308 -4.605 -31.082 1.00 82.19 316 ALA A O 1
ATOM 2528 N N . LYS A 1 317 ? 14.762 -4.323 -33.245 1.00 80.75 317 LYS A N 1
ATOM 2529 C CA . LYS A 1 317 ? 14.011 -5.579 -33.383 1.00 80.75 317 LYS A CA 1
ATOM 2530 C C . LYS A 1 317 ? 14.910 -6.808 -33.240 1.00 80.75 317 LYS A C 1
ATOM 2532 O O . LYS A 1 317 ? 14.507 -7.776 -32.596 1.00 80.75 317 LYS A O 1
ATOM 2537 N N . GLU A 1 318 ? 16.111 -6.769 -33.807 1.00 86.62 318 GLU A N 1
ATOM 2538 C CA . GLU A 1 318 ? 17.111 -7.829 -33.654 1.00 86.62 318 GLU A CA 1
ATOM 2539 C C . GLU A 1 318 ? 17.512 -8.013 -32.190 1.00 86.62 318 GLU A C 1
ATOM 2541 O O . GLU A 1 318 ? 17.408 -9.119 -31.668 1.00 86.62 318 GLU A O 1
ATOM 2546 N N . LEU A 1 319 ? 17.886 -6.926 -31.508 1.00 86.06 319 LEU A N 1
ATOM 2547 C CA . LEU A 1 319 ? 18.271 -6.952 -30.094 1.00 86.06 319 LEU A CA 1
ATOM 2548 C C . LEU A 1 319 ? 17.136 -7.460 -29.198 1.00 86.06 319 LEU A C 1
ATOM 2550 O O . LEU A 1 319 ? 17.384 -8.217 -28.270 1.00 86.06 319 LEU A O 1
ATOM 2554 N N . LEU A 1 320 ? 15.891 -7.085 -29.498 1.00 81.19 320 LEU A N 1
ATOM 2555 C CA . LEU A 1 320 ? 14.699 -7.551 -28.783 1.00 81.19 320 LEU A CA 1
ATOM 2556 C C . LEU A 1 320 ? 14.386 -9.033 -28.986 1.00 81.19 320 LEU A C 1
ATOM 2558 O O . LEU A 1 320 ? 13.810 -9.648 -28.101 1.00 81.19 320 LEU A O 1
ATOM 2562 N N . THR A 1 321 ? 14.676 -9.571 -30.170 1.00 82.75 321 THR A N 1
ATOM 2563 C CA . THR A 1 321 ? 14.464 -10.997 -30.471 1.00 82.75 321 THR A CA 1
ATOM 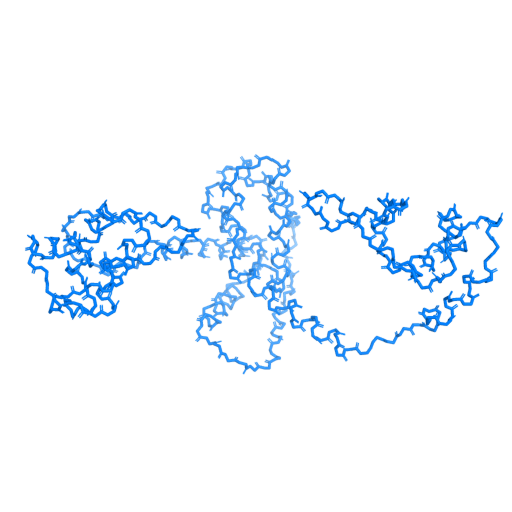2564 C C . THR A 1 321 ? 15.589 -11.848 -29.888 1.00 82.75 321 THR A C 1
ATOM 2566 O O . THR A 1 321 ? 15.410 -13.037 -29.640 1.00 82.75 321 THR A O 1
ATOM 2569 N N . TRP A 1 322 ? 16.759 -11.235 -29.721 1.00 85.94 322 TRP A N 1
ATOM 2570 C CA . TRP A 1 322 ? 17.961 -11.865 -29.211 1.00 85.94 322 TRP A CA 1
ATOM 2571 C C . TRP A 1 322 ? 17.928 -12.107 -27.694 1.00 85.94 322 TRP A C 1
ATOM 2573 O O . TRP A 1 322 ? 18.443 -13.135 -27.255 1.00 85.94 322 TRP A O 1
ATOM 2583 N N . ILE A 1 323 ? 17.331 -11.187 -26.923 1.00 81.81 323 ILE A N 1
ATOM 2584 C CA . ILE A 1 323 ? 17.185 -11.286 -25.456 1.00 81.81 323 ILE A CA 1
ATOM 2585 C C . ILE A 1 323 ? 15.954 -12.083 -25.008 1.00 81.81 323 ILE A C 1
ATOM 2587 O O . ILE A 1 323 ? 16.028 -12.674 -23.906 1.00 81.81 323 ILE A O 1
#

pLDDT: mean 77.46, std 18.49, range [28.67, 97.31]

Solvent-accessible surface area (backbone atoms only — not comparable to full-atom values): 19336 Å² total; per-residue (Å²): 131,49,64,67,52,53,51,53,34,62,75,67,69,61,54,61,86,58,53,62,74,70,47,45,74,49,19,62,62,46,49,72,76,37,80,45,69,69,55,40,54,43,32,46,48,39,40,38,76,73,57,60,28,50,75,64,49,40,43,49,36,53,62,87,75,64,91,88,64,92,72,82,78,82,80,84,83,79,92,80,86,89,75,98,65,77,58,68,69,60,50,56,50,47,52,30,49,57,48,16,49,52,46,32,35,77,73,70,63,43,52,72,68,57,48,50,51,57,58,49,50,60,60,51,62,76,71,54,98,66,93,77,77,94,68,77,71,72,70,76,79,71,78,78,60,76,91,83,70,82,82,78,45,63,59,54,51,38,50,46,46,61,75,72,61,54,48,70,61,52,48,28,13,52,44,48,28,58,24,66,74,33,97,42,42,50,55,8,44,50,51,44,52,49,35,48,48,44,29,52,77,68,67,52,55,68,66,64,51,55,52,51,63,54,69,67,44,46,50,51,17,50,52,52,52,53,50,50,49,55,54,51,71,70,47,80,78,84,70,60,72,73,73,36,70,65,52,40,46,57,50,63,71,65,58,63,76,88,53,88,67,51,74,64,56,46,50,46,52,32,58,37,40,72,54,56,79,76,24,60,86,47,52,43,82,52,99,85,28,31,35,33,66,75,81,54,81,96,51,84,80,66,65,35,83,77,58,55,72,59,80,52,64,67,60,46,51,50,56,65,73,49,100

Foldseek 3Di:
DQPLLVVLCVVVVPALPDDLVVLLVQLVVLCVVQVDPVSLVVSLCCCCVVRPHDNSSSCRNRPDDDPDDPPPDDDDDDDDDDDPDDPPVVVLVVVLLVLLLVCCCPQVVDDPVRSVVLVVVVVVVVPDPDDDDDPPVCPVPPPPDPPDDDRQDLLNVLVCCVVVVDDLSNLLSVLVSQLSSDSALLVSVVSLVVNLVSNVVVVHDPSSSVSSDDVVSVVRSVVVVVVVVVVVVPDDDPDPPCLPPVNLVVVLVVDDLVDADDVSLVVSLCSQQVHDPQQLVQWDQDPQAIWRHPPQVPDPTDHDHGHGNDPPPVSNVSSSVSD

Sequence (323 aa):
MSAITTKIVEKYNLSSKMGISDLSQYTSEFLENLTDDKKRNQARRRLRDGLKFSSEQVGVLIPNQRSGKNKTINLVEGNCRIAITKPLKSLEEEIVREKAKQILQNRYGFSEDQVNALFTILKNESRHSVTTSDKNVNIVITNQLSKGMEEETIGDMAQRILRDKLSIRDVRAEAYALALSAKNANVGSSRLTRLRRELRNLNASLEIIEVTKFPDITEDANKIQSINRKKAEAKRIDYPDEFILESVKERLDAYNIKTLSDYQALAEVMVMLCIRPAELKTLRITDTGVTGYAKNRGQPDIPRKFRSMEKNQERAKELLTWI

Organism: NCBI:txid44941

Secondary structure (DSSP, 8-state):
--HHHHHHHHHTT--TTS-HHHHHTTHHHHHHH--SHHHHHHHHHIIIIIT---HHHHHHHS----TT----------------PPPHHHHHHHHHHHHHHHHHHHHH---HHHHHHHHHHHHHHTT-------------------TT-----HHHHHHHHHHTT--HHHHHHHHHHHHHTSSSHHHHHHHHHHHHHHHHHTT--HHHHHHT--HHHHHHHHHHHHHHHHHHHHS-----GGGSHHHHHHHHHH--TTSPP-HHHHHHHHHHTT--HHHHTT-EEETTEEE--TT-TTS----B----S---HHHHHHHHHH-